Protein AF-0000000067620690 (afdb_homodimer)

Sequence (336 aa):
MLGTWTLLPLVLTSVVRLLSKCVNAQVTDISSKGFELRKIVTTIETQNLEGLHHEGQFCRNPCPPGERKARDCTVNEDEPDCVPCQEGKEYTDKGHFSSKCRRCRLCDEGHGLEVEINCTRTQNTKCRCKPNFFCNSAVCEHCDPCTKCKHGIIEECTLTSNTKCKEEMLGTWTLLPLVLTSVVRLLSKCVNAQVTDISSKGFELRKIVTTIETQNLEGLHHEGQFCRNPCPPGERKARDCTVNEDEPDCVPCQEGKEYTDKGHFSSKCRRCRLCDEGHGLEVEINCTRTQNTKCRCKPNFFCNSAVCEHCDPCTKCKHGIIEECTLTSNTKCKEE

Foldseek 3Di:
DDPPDDDDPDPPPPPPPPVDPPVPPDDPPPPPPPPPPDPPPPPPPPDDLPPPPPPAADAQWFDAKQWAFQDTDRDHNHHTDIDGDDAQFFIDAGGDHGRDTHGADDFDVVQQKDFDDTDGRHDHTDIFGHPQWAAQDPDDPGTHGADDEDQDWPDPDDNRDHTDYDDD/DDDDDDDDDDPPPPPPPPPPPPPPPPPPCPPPPPPPDDPPPPPPPPDDLPPPPPPAADAQWFDAKQWAFQDTDRDHNHHTDIDGDDAQFFIDAGGDHGRDTHGADDFDVVQQKDFDDTDGRHDHTDIFGHPQWAAQDPDDPGTHGADDEDQDWPDPDDNRDHTDYDDD

Organism: Macaca fascicularis (NCBI:txid9541)

Structure (mmCIF, N/CA/C/O backbone):
data_AF-0000000067620690-model_v1
#
loop_
_entity.id
_entity.type
_entity.pdbx_description
1 polymer 'Tumor necrosis factor receptor superfamily member 6'
#
loop_
_atom_sit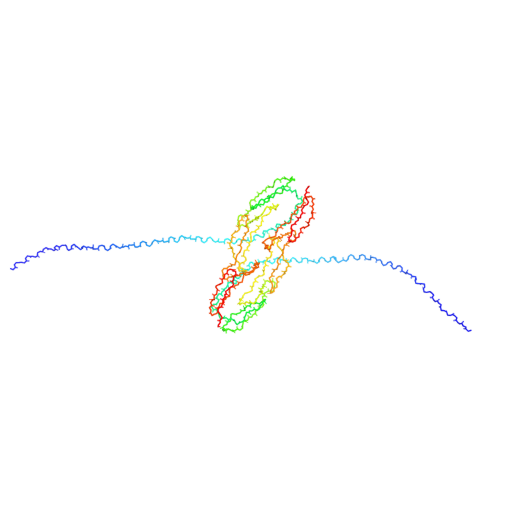e.group_PDB
_atom_site.id
_atom_site.type_symbol
_atom_site.label_atom_id
_atom_site.label_alt_id
_atom_site.label_comp_id
_atom_site.label_asym_id
_atom_site.label_entity_id
_atom_site.label_seq_id
_atom_site.pdbx_PDB_ins_code
_atom_site.Cartn_x
_atom_site.Cartn_y
_atom_site.Cartn_z
_atom_site.occupancy
_atom_site.B_iso_or_equiv
_atom_site.auth_seq_id
_atom_site.auth_comp_id
_atom_site.auth_asym_id
_atom_site.auth_atom_id
_atom_site.pdbx_PDB_model_num
ATOM 1 N N . MET A 1 1 ? 24.703 -17.297 97.938 1 26.45 1 MET A N 1
ATOM 2 C CA . MET A 1 1 ? 25.359 -17.766 96.75 1 26.45 1 MET A CA 1
ATOM 3 C C . MET A 1 1 ? 25.016 -16.844 95.562 1 26.45 1 MET A C 1
ATOM 5 O O . MET A 1 1 ? 25.75 -16.828 94.562 1 26.45 1 MET A O 1
ATOM 9 N N . LEU A 1 2 ? 23.828 -16.25 95.5 1 31.48 2 LEU A N 1
ATOM 10 C CA . LEU A 1 2 ? 23.219 -16.016 94.25 1 31.48 2 LEU A CA 1
ATOM 11 C C . LEU A 1 2 ? 23.875 -14.844 93.5 1 31.48 2 LEU A C 1
ATOM 13 O O . LEU A 1 2 ? 23.922 -13.734 94.062 1 31.48 2 LEU A O 1
ATOM 17 N N . GLY A 1 3 ? 24.688 -14.992 92.5 1 34.84 3 GLY A N 1
ATOM 18 C CA . GLY A 1 3 ? 25.641 -14.344 91.625 1 34.84 3 GLY A CA 1
ATOM 19 C C . GLY A 1 3 ? 24.969 -13.453 90.625 1 34.84 3 GLY A C 1
ATOM 20 O O . GLY A 1 3 ? 24.391 -13.945 89.625 1 34.84 3 GLY A O 1
ATOM 21 N N . THR A 1 4 ? 24.078 -12.547 90.938 1 39.28 4 THR A N 1
ATOM 22 C CA . THR A 1 4 ? 23.219 -11.898 89.938 1 39.28 4 THR A CA 1
ATOM 23 C C . THR A 1 4 ? 24.062 -11.219 88.875 1 39.28 4 THR A C 1
ATOM 25 O O . THR A 1 4 ? 24.922 -10.391 89.188 1 39.28 4 THR A O 1
ATOM 28 N N . TRP A 1 5 ? 24.156 -11.797 87.75 1 29.81 5 TRP A N 1
ATOM 29 C CA . TRP A 1 5 ? 24.984 -11.664 86.562 1 29.81 5 TRP A CA 1
ATOM 30 C C . TRP A 1 5 ? 24.891 -10.266 85.938 1 29.81 5 TRP A C 1
ATOM 32 O O . TRP A 1 5 ? 25.891 -9.57 85.812 1 29.81 5 TRP A O 1
ATOM 42 N N . THR A 1 6 ? 24.031 -9.961 84.812 1 30.61 6 THR A N 1
ATOM 43 C CA . THR A 1 6 ? 24.484 -9.945 83.438 1 30.61 6 THR A CA 1
ATOM 44 C C . THR A 1 6 ? 24.531 -8.516 82.875 1 30.61 6 THR A C 1
ATOM 46 O O . THR A 1 6 ? 25.453 -8.164 82.125 1 30.61 6 THR A O 1
ATOM 49 N N . LEU A 1 7 ? 23.547 -7.516 83 1 33.97 7 LEU A N 1
ATOM 50 C CA . LEU A 1 7 ? 22.984 -6.977 81.812 1 33.97 7 LEU A CA 1
ATOM 51 C C . LEU A 1 7 ? 23.875 -5.887 81.188 1 33.97 7 LEU A C 1
ATOM 53 O O . LEU A 1 7 ? 24.203 -4.914 81.875 1 33.97 7 LEU A O 1
ATOM 57 N N . LEU A 1 8 ? 24.641 -6.141 80.125 1 33.97 8 LEU A N 1
ATOM 58 C CA . LEU A 1 8 ? 25.688 -5.449 79.375 1 33.97 8 LEU A CA 1
ATOM 59 C C . LEU A 1 8 ? 25.109 -4.336 78.5 1 33.97 8 LEU A C 1
ATOM 61 O O . LEU A 1 8 ? 24.406 -4.605 77.562 1 33.97 8 LEU A O 1
ATOM 65 N N . PRO A 1 9 ? 24.5 -3.279 79 1 37.19 9 PRO A N 1
ATOM 66 C CA . PRO A 1 9 ? 23.797 -2.445 78 1 37.19 9 PRO A CA 1
ATOM 67 C C . PRO A 1 9 ? 24.734 -1.888 76.938 1 37.19 9 PRO A C 1
ATOM 69 O O . PRO A 1 9 ? 25.844 -1.457 77.25 1 37.19 9 PRO A O 1
ATOM 72 N N . LEU A 1 10 ? 24.625 -2.398 75.688 1 32.78 10 LEU A N 1
ATOM 73 C CA . LEU A 1 10 ? 25.359 -2.191 74.438 1 32.78 10 LEU A CA 1
ATOM 74 C C . LEU A 1 10 ? 25.172 -0.767 73.875 1 32.78 10 LEU A C 1
ATOM 76 O O . LEU A 1 10 ? 24.047 -0.347 73.625 1 32.78 10 LEU A O 1
ATOM 80 N N . VAL A 1 11 ? 25.922 0.188 74.375 1 32.16 11 VAL A N 1
ATOM 81 C CA . VAL A 1 11 ? 25.906 1.598 74 1 32.16 11 VAL A CA 1
ATOM 82 C C . VAL A 1 11 ? 26.234 1.734 72.5 1 32.16 11 VAL A C 1
ATOM 84 O O . VAL A 1 11 ? 27.359 1.464 72.062 1 32.16 11 VAL A O 1
ATOM 87 N N . LEU A 1 12 ? 25.328 1.371 71.562 1 31.78 12 LEU A N 1
ATOM 88 C CA . LEU A 1 12 ? 25.531 1.368 70.125 1 31.78 12 LEU A CA 1
ATOM 89 C C . LEU A 1 12 ? 25.734 2.785 69.562 1 31.78 12 LEU A C 1
ATOM 91 O O . LEU A 1 12 ? 24.828 3.609 69.625 1 31.78 12 LEU A O 1
ATOM 95 N N . THR A 1 13 ? 26.797 3.457 69.938 1 29.45 13 THR A N 1
ATOM 96 C CA . THR A 1 13 ? 27.047 4.793 69.438 1 29.45 13 THR A CA 1
ATOM 97 C C . THR A 1 13 ? 27.062 4.777 67.875 1 29.45 13 THR A C 1
ATOM 99 O O . THR A 1 13 ? 27.672 3.9 67.312 1 29.45 13 THR A O 1
ATOM 102 N N . SER A 1 14 ? 26.062 5.266 67.25 1 31.31 14 SER A N 1
ATOM 103 C CA . SER A 1 14 ? 25.609 5.477 65.875 1 31.31 14 SER A CA 1
ATOM 104 C C . SER A 1 14 ? 26.594 6.344 65.062 1 31.31 14 SER A C 1
ATOM 106 O O . SER A 1 14 ? 26.812 7.512 65.438 1 31.31 14 SER A O 1
ATOM 108 N N . VAL A 1 15 ? 27.812 5.82 64.812 1 29.66 15 VAL A N 1
ATOM 109 C CA . VAL A 1 15 ? 28.828 6.512 64 1 29.66 15 VAL A CA 1
ATOM 110 C C . VAL A 1 15 ? 28.234 7.012 62.688 1 29.66 15 VAL A C 1
ATOM 112 O O . VAL A 1 15 ? 27.578 6.25 61.969 1 29.66 15 VAL A O 1
ATOM 115 N N . VAL A 1 16 ? 27.875 8.305 62.594 1 31.58 16 VAL A N 1
ATOM 116 C CA . VAL A 1 16 ? 27.406 9.117 61.469 1 31.58 16 VAL A CA 1
ATOM 117 C C . VAL A 1 16 ? 28.422 9.094 60.344 1 31.58 16 VAL A C 1
ATOM 119 O O . VAL A 1 16 ? 29.562 9.516 60.531 1 31.58 16 VAL A O 1
ATOM 122 N N . ARG A 1 17 ? 28.641 7.914 59.656 1 25.88 17 ARG A N 1
ATOM 123 C CA . ARG A 1 17 ? 29.531 7.758 58.531 1 25.88 17 ARG A CA 1
ATOM 124 C C . ARG A 1 17 ? 29.266 8.828 57.469 1 25.88 17 ARG A C 1
ATOM 126 O O . ARG A 1 17 ? 28.172 8.922 56.938 1 25.88 17 ARG A O 1
ATOM 133 N N . LEU A 1 18 ? 29.797 9.984 57.625 1 26.44 18 LEU A N 1
ATOM 134 C CA . LEU A 1 18 ? 29.812 11.062 56.656 1 26.44 18 LEU A CA 1
ATOM 135 C C . LEU A 1 18 ? 30.375 10.57 55.312 1 26.44 18 LEU A C 1
ATOM 137 O O . LEU A 1 18 ? 31.578 10.406 55.188 1 26.44 18 LEU A O 1
ATOM 141 N N . LEU A 1 19 ? 29.922 9.422 54.875 1 27.28 19 LEU A N 1
ATOM 142 C CA . LEU A 1 19 ? 30.484 8.977 53.594 1 27.28 19 LEU A CA 1
ATOM 143 C C . LEU A 1 19 ? 30.391 10.07 52.531 1 27.28 19 LEU A C 1
ATOM 145 O O . LEU A 1 19 ? 29.312 10.633 52.312 1 27.28 19 LEU A O 1
ATOM 149 N N . SER A 1 20 ? 31.5 10.812 52.438 1 25.44 20 SER A N 1
ATOM 150 C CA . SER A 1 20 ? 31.781 11.828 51.438 1 25.44 20 SER A CA 1
ATOM 151 C C . SER A 1 20 ? 31.438 11.328 50.031 1 25.44 20 SER A C 1
ATOM 153 O O . SER A 1 20 ? 31.625 10.156 49.719 1 25.44 20 SER A O 1
ATOM 155 N N . LYS A 1 21 ? 30.516 12.086 49.375 1 26 21 LYS A N 1
ATOM 156 C CA . LYS A 1 21 ? 29.891 12.078 48.062 1 26 21 LYS A CA 1
ATOM 157 C C . LYS A 1 21 ? 30.953 12.195 46.969 1 26 21 LYS A C 1
ATOM 159 O O . LYS A 1 21 ? 31.516 13.266 46.75 1 26 21 LYS A O 1
ATOM 164 N N . CYS A 1 22 ? 32.031 11.352 47.031 1 25.3 22 CYS A N 1
ATOM 165 C CA . CYS A 1 22 ? 32.938 11.516 45.906 1 25.3 22 CYS A CA 1
ATOM 166 C C . CYS A 1 22 ? 32.125 11.547 44.594 1 25.3 22 CYS A C 1
ATOM 168 O O . CYS A 1 22 ? 31.359 10.633 44.312 1 25.3 22 CYS A O 1
ATOM 170 N N . VAL A 1 23 ? 31.766 12.727 44.094 1 27.41 23 VAL A N 1
ATOM 171 C CA . VAL A 1 23 ? 31.125 13.055 42.812 1 27.41 23 VAL A CA 1
ATOM 172 C C . VAL A 1 23 ? 31.953 12.469 41.656 1 27.41 23 VAL A C 1
ATOM 174 O O . VAL A 1 23 ? 33.094 12.883 41.438 1 27.41 23 VAL A O 1
ATOM 177 N N . ASN A 1 24 ? 32.375 11.195 41.75 1 24.23 24 ASN A N 1
ATOM 178 C CA . ASN A 1 24 ? 33.156 10.719 40.625 1 24.23 24 ASN A CA 1
ATOM 179 C C . ASN A 1 24 ? 32.531 11.109 39.281 1 24.23 24 ASN A C 1
ATOM 181 O O . ASN A 1 24 ? 31.328 10.859 39.062 1 24.23 24 ASN A O 1
ATOM 185 N N . ALA A 1 25 ? 33 12.234 38.656 1 28.72 25 ALA A N 1
ATOM 186 C CA . ALA A 1 25 ? 32.75 12.703 37.281 1 28.72 25 ALA A CA 1
ATOM 187 C C . ALA A 1 25 ? 32.969 11.578 36.281 1 28.72 25 ALA A C 1
ATOM 189 O O . ALA A 1 25 ? 34.094 11.172 36 1 28.72 25 ALA A O 1
ATOM 190 N N . GLN A 1 26 ? 32.344 10.398 36.469 1 25.05 26 GLN A N 1
ATOM 191 C CA . GLN A 1 26 ? 32.656 9.281 35.594 1 25.05 26 GLN A CA 1
ATOM 192 C C . GLN A 1 26 ? 32.812 9.758 34.156 1 25.05 26 GLN A C 1
ATOM 194 O O . GLN A 1 26 ? 32.469 10.891 33.812 1 25.05 26 GLN A O 1
ATOM 199 N N . VAL A 1 27 ? 32.375 8.953 33.219 1 31.27 27 VAL A N 1
ATOM 200 C CA . VAL A 1 27 ? 32.75 8.172 32.031 1 31.27 27 VAL A CA 1
ATOM 201 C C . VAL A 1 27 ? 32.344 8.945 30.766 1 31.27 27 VAL A C 1
ATOM 203 O O . VAL A 1 27 ? 31.156 9.102 30.469 1 31.27 27 VAL A O 1
ATOM 206 N N . THR A 1 28 ? 32.438 10.25 30.516 1 29.61 28 THR A N 1
ATOM 207 C CA . THR A 1 28 ? 31.703 10.523 29.297 1 29.61 28 THR A CA 1
ATOM 208 C C . THR A 1 28 ? 32.312 9.789 28.109 1 29.61 28 THR A C 1
ATOM 210 O O . THR A 1 28 ? 33.406 10.133 27.656 1 29.61 28 THR A O 1
ATOM 213 N N . ASP A 1 29 ? 32.562 8.453 28.156 1 28.66 29 ASP A N 1
ATOM 214 C CA . ASP A 1 29 ? 33.125 7.793 26.984 1 28.66 29 ASP A CA 1
ATOM 215 C C . ASP A 1 29 ? 32.406 8.242 25.719 1 28.66 29 ASP A C 1
ATOM 217 O O . ASP A 1 29 ? 31.172 8.18 25.641 1 28.66 29 ASP A O 1
ATOM 221 N N . ILE A 1 30 ? 32.969 9.242 25.078 1 28.88 30 ILE A N 1
ATOM 222 C CA . ILE A 1 30 ? 32.625 9.711 23.734 1 28.88 30 ILE A CA 1
ATOM 223 C C . ILE A 1 30 ? 32.469 8.516 22.797 1 28.88 30 ILE A C 1
ATOM 225 O O . ILE A 1 30 ? 33.469 7.883 22.422 1 28.88 30 ILE A O 1
ATOM 229 N N . SER A 1 31 ? 31.828 7.387 23.109 1 29.7 31 SER A N 1
ATOM 230 C CA . SER A 1 31 ? 31.828 6.355 22.078 1 29.7 31 SER A CA 1
ATOM 231 C C . SER A 1 31 ? 31.5 6.941 20.719 1 29.7 31 SER A C 1
ATOM 233 O O . SER A 1 31 ? 30.625 7.801 20.594 1 29.7 31 SER A O 1
ATOM 235 N N . SER A 1 32 ? 32.531 7.102 19.859 1 30.55 32 SER A N 1
ATOM 236 C CA . SER A 1 32 ? 32.562 7.434 18.438 1 30.55 32 SER A CA 1
ATOM 237 C C . SER A 1 32 ? 31.375 6.816 17.703 1 30.55 32 SER A C 1
ATOM 239 O O . SER A 1 32 ? 31.156 5.605 17.766 1 30.55 32 SER A O 1
ATOM 241 N N . LYS A 1 33 ? 30.312 7.613 17.453 1 29.66 33 LYS A N 1
ATOM 242 C CA . LYS A 1 33 ? 29.172 7.473 16.562 1 29.66 33 LYS A CA 1
ATOM 243 C C . LYS A 1 33 ? 29.609 7.02 15.172 1 29.66 33 LYS A C 1
ATOM 245 O O . LYS A 1 33 ? 30.312 7.746 14.469 1 29.66 33 LYS A O 1
ATOM 250 N N . GLY A 1 34 ? 30.234 5.75 15.07 1 27.94 34 GLY A N 1
ATOM 251 C CA . GLY A 1 34 ? 30.469 5.25 13.727 1 27.94 34 GLY A CA 1
ATOM 252 C C . GLY A 1 34 ? 29.375 5.633 12.75 1 27.94 34 GLY A C 1
ATOM 253 O O . GLY A 1 34 ? 28.203 5.598 13.086 1 27.94 34 GLY A O 1
ATOM 254 N N . PHE A 1 35 ? 29.703 6.609 11.906 1 29.59 35 PHE A N 1
ATOM 255 C CA . PHE A 1 35 ? 28.953 6.973 10.711 1 29.59 35 PHE A CA 1
ATOM 256 C C . PHE A 1 35 ? 28.516 5.73 9.953 1 29.59 35 PHE A C 1
ATOM 258 O O . PHE A 1 35 ? 29.328 5.016 9.375 1 29.59 35 PHE A O 1
ATOM 265 N N . GLU A 1 36 ? 27.656 4.922 10.469 1 27.36 36 GLU A N 1
ATOM 266 C CA . GLU A 1 36 ? 27.109 3.936 9.539 1 27.36 36 GLU A CA 1
ATOM 267 C C . GLU A 1 36 ? 26.703 4.586 8.227 1 27.36 36 GLU A C 1
ATOM 269 O O . GLU A 1 36 ? 25.844 5.469 8.203 1 27.36 36 GLU A O 1
ATOM 274 N N . LEU A 1 37 ? 27.703 4.73 7.309 1 30.19 37 LEU A N 1
ATOM 275 C CA . LEU A 1 37 ? 27.422 4.973 5.898 1 30.19 37 LEU A CA 1
ATOM 276 C C . LEU A 1 37 ? 26.125 4.305 5.469 1 30.19 37 LEU A C 1
ATOM 278 O O . LEU A 1 37 ? 25.922 3.115 5.727 1 30.19 37 LEU A O 1
ATOM 282 N N . ARG A 1 38 ? 25.234 5.137 5.094 1 27.7 38 ARG A N 1
ATOM 283 C CA . ARG A 1 38 ? 23.984 4.906 4.375 1 27.7 38 ARG A CA 1
ATOM 284 C C . ARG A 1 38 ? 24.203 3.973 3.188 1 27.7 38 ARG A C 1
ATOM 286 O O . ARG A 1 38 ? 25.031 4.246 2.322 1 27.7 38 ARG A O 1
ATOM 293 N N . LYS A 1 39 ? 23.953 2.65 3.275 1 29.52 39 LYS A N 1
ATOM 294 C CA . LYS A 1 39 ? 23.781 1.646 2.232 1 29.52 39 LYS A CA 1
ATOM 295 C C . LYS A 1 39 ? 22.984 2.217 1.052 1 29.52 39 LYS A C 1
ATOM 297 O O . LYS A 1 39 ? 21.906 2.783 1.231 1 29.52 39 LYS A O 1
ATOM 302 N N . ILE A 1 40 ? 23.703 2.52 -0.029 1 28.17 40 ILE A N 1
ATOM 303 C CA . ILE A 1 40 ? 23.219 2.674 -1.396 1 28.17 40 ILE A CA 1
ATOM 304 C C . ILE A 1 40 ? 22.156 1.619 -1.686 1 28.17 40 ILE A C 1
ATOM 306 O O . ILE A 1 40 ? 22.453 0.423 -1.732 1 28.17 40 ILE A O 1
ATOM 310 N N . VAL A 1 41 ? 20.984 1.865 -1.278 1 29.98 41 VAL A N 1
ATOM 311 C CA . VAL A 1 41 ? 19.891 1.028 -1.756 1 29.98 41 VAL A CA 1
ATOM 312 C C . VAL A 1 41 ? 19.891 0.99 -3.283 1 29.98 41 VAL A C 1
ATOM 314 O O . VAL A 1 41 ? 19.578 1.988 -3.936 1 29.98 41 VAL A O 1
ATOM 317 N N . THR A 1 42 ? 20.922 0.321 -3.883 1 31.84 42 THR A N 1
ATOM 318 C CA . THR A 1 42 ? 20.75 -0.119 -5.266 1 31.84 42 THR A CA 1
ATOM 319 C C . THR A 1 42 ? 19.359 -0.715 -5.473 1 31.84 42 THR A C 1
ATOM 321 O O . THR A 1 42 ? 18.875 -1.492 -4.645 1 31.84 42 THR A O 1
ATOM 324 N N . THR A 1 43 ? 18.609 -0.035 -6.309 1 31.77 43 THR A N 1
ATOM 325 C CA . THR A 1 43 ? 17.359 -0.472 -6.918 1 31.77 43 THR A CA 1
ATOM 326 C C . THR A 1 43 ? 17.453 -1.918 -7.395 1 31.77 43 THR A C 1
ATOM 328 O O . THR A 1 43 ? 18.156 -2.205 -8.375 1 31.77 43 THR A O 1
ATOM 331 N N . ILE A 1 44 ? 17.781 -2.816 -6.496 1 33.78 44 ILE A N 1
ATOM 332 C CA . ILE A 1 44 ? 17.672 -4.168 -7.035 1 33.78 44 ILE A CA 1
ATOM 333 C C . ILE A 1 44 ? 16.297 -4.371 -7.676 1 33.78 44 ILE A C 1
ATOM 335 O O . ILE A 1 44 ? 15.273 -4.184 -7.023 1 33.78 44 ILE A O 1
ATOM 339 N N . GLU A 1 45 ? 16.328 -4.258 -9.008 1 35.47 45 GLU A N 1
ATOM 340 C CA . GLU A 1 45 ? 15.281 -4.707 -9.93 1 35.47 45 GLU A CA 1
ATOM 341 C C . GLU A 1 45 ? 14.664 -6.02 -9.461 1 35.47 45 GLU A C 1
ATOM 343 O O . GLU A 1 45 ? 15.328 -7.055 -9.438 1 35.47 45 GLU A O 1
ATOM 348 N N . THR A 1 46 ? 13.914 -5.91 -8.414 1 38.03 46 THR A N 1
ATOM 349 C CA . THR A 1 46 ? 13.172 -7.066 -7.926 1 38.03 46 THR A CA 1
ATOM 350 C C . THR A 1 46 ? 12.391 -7.73 -9.062 1 38.03 46 THR A C 1
ATOM 352 O O . THR A 1 46 ? 11.664 -7.059 -9.797 1 38.03 46 THR A O 1
ATOM 355 N N . GLN A 1 47 ? 12.938 -8.828 -9.547 1 38.44 47 GLN A N 1
ATOM 356 C CA . GLN A 1 47 ? 12.453 -9.789 -10.531 1 38.44 47 GLN A CA 1
ATOM 357 C C . GLN A 1 47 ? 11 -10.172 -10.25 1 38.44 47 GLN A C 1
ATOM 359 O O . GLN A 1 47 ? 10.594 -10.266 -9.094 1 38.44 47 GLN A O 1
ATOM 364 N N . ASN A 1 48 ? 10.086 -9.734 -11.125 1 38.03 48 ASN A N 1
ATOM 365 C CA . ASN A 1 48 ? 8.703 -10.078 -11.445 1 38.03 48 ASN A CA 1
ATOM 366 C C . ASN A 1 48 ? 8.422 -11.562 -11.203 1 38.03 48 ASN A C 1
ATOM 368 O O . ASN A 1 48 ? 9.133 -12.422 -11.727 1 38.03 48 ASN A O 1
ATOM 372 N N . LEU A 1 49 ? 8.086 -11.852 -10.023 1 41.5 49 LEU A N 1
ATOM 373 C CA . LEU A 1 49 ? 7.609 -13.219 -9.852 1 41.5 49 LEU A CA 1
ATOM 374 C C . LEU A 1 49 ? 6.59 -13.578 -10.922 1 41.5 49 LEU A C 1
ATOM 376 O O . LEU A 1 49 ? 5.398 -13.297 -10.773 1 41.5 49 LEU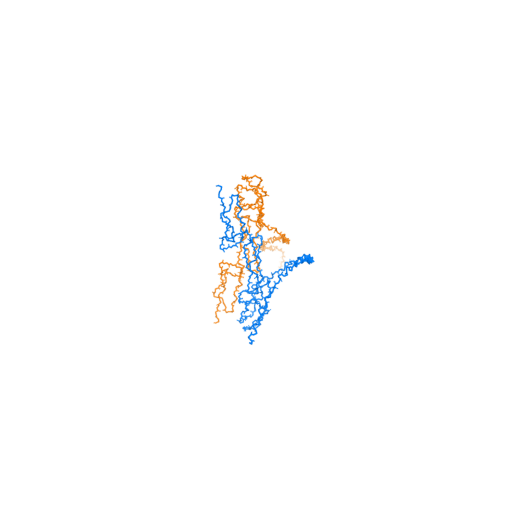 A O 1
ATOM 380 N N . GLU A 1 50 ? 6.84 -13.172 -12.266 1 36.69 50 GLU A N 1
ATOM 381 C CA . GLU A 1 50 ? 5.961 -13.625 -13.336 1 36.69 50 GLU A CA 1
ATOM 382 C C . GLU A 1 50 ? 5.492 -15.055 -13.094 1 36.69 50 GLU A C 1
ATOM 384 O O . GLU A 1 50 ? 6.211 -15.859 -12.5 1 36.69 50 GLU A O 1
ATOM 389 N N . GLY A 1 51 ? 4.227 -15.258 -12.945 1 37.47 51 GLY A N 1
ATOM 390 C CA . GLY A 1 51 ? 3.594 -16.547 -13.188 1 37.47 51 GLY A CA 1
ATOM 391 C C . GLY A 1 51 ? 4.25 -17.328 -14.312 1 37.47 51 GLY A C 1
ATOM 392 O O . GLY A 1 51 ? 3.779 -17.312 -15.445 1 37.47 51 GLY A O 1
ATOM 393 N N . LEU A 1 52 ? 5.523 -17.344 -14.367 1 35.97 52 LEU A N 1
ATOM 394 C CA . LEU A 1 52 ? 6.156 -18.188 -15.375 1 35.97 52 LEU A CA 1
ATOM 395 C C . LEU A 1 52 ? 5.457 -19.547 -15.461 1 35.97 52 LEU A C 1
ATOM 397 O O . LEU A 1 52 ? 5.43 -20.297 -14.484 1 35.97 52 LEU A O 1
ATOM 401 N N . HIS A 1 53 ? 4.363 -19.594 -16.234 1 41.16 53 HIS A N 1
ATOM 402 C CA . HIS A 1 53 ? 3.934 -20.891 -16.75 1 41.16 53 HIS A CA 1
ATOM 403 C C . HIS A 1 53 ? 5.129 -21.781 -17.078 1 41.16 53 HIS A C 1
ATOM 405 O O . HIS A 1 53 ? 5.801 -21.578 -18.094 1 41.16 53 HIS A O 1
ATOM 411 N N . HIS A 1 54 ? 5.961 -22.047 -16.156 1 43.06 54 HIS A N 1
ATOM 412 C CA . HIS A 1 54 ? 6.91 -23.078 -16.594 1 43.06 54 HIS A CA 1
ATOM 413 C C . HIS A 1 54 ? 6.191 -24.297 -17.125 1 43.06 54 HIS A C 1
ATOM 415 O O . HIS A 1 54 ? 5.223 -24.781 -16.531 1 43.06 54 HIS A O 1
ATOM 421 N N . GLU A 1 55 ? 6.152 -24.484 -18.328 1 48.38 55 GLU A N 1
ATOM 422 C CA . GLU A 1 55 ? 5.996 -25.812 -18.922 1 48.38 55 GLU A CA 1
ATOM 423 C C . GLU A 1 55 ? 6.414 -26.906 -17.938 1 48.38 55 GLU A C 1
ATOM 425 O O . GLU A 1 55 ? 6.625 -28.062 -18.344 1 48.38 55 GLU A O 1
ATOM 430 N N . GLY A 1 56 ? 6.801 -26.531 -16.734 1 56.94 56 GLY A N 1
ATOM 431 C CA . GLY A 1 56 ? 7.426 -27.562 -15.922 1 56.94 56 GLY A CA 1
ATOM 432 C C . GLY A 1 56 ? 6.422 -28.484 -15.234 1 56.94 56 GLY A C 1
ATOM 433 O O . GLY A 1 56 ? 5.219 -28.219 -15.281 1 56.94 56 GLY A O 1
ATOM 434 N N . GLN A 1 57 ? 6.871 -29.594 -14.758 1 68.38 57 GLN A N 1
ATOM 435 C CA . GLN A 1 57 ? 6.266 -30.656 -13.961 1 68.38 57 GLN A CA 1
ATOM 436 C C . GLN A 1 57 ? 5.723 -30.109 -12.641 1 68.38 57 GLN A C 1
ATOM 438 O O . GLN A 1 57 ? 6.164 -29.062 -12.172 1 68.38 57 GLN A O 1
ATOM 443 N N . PHE A 1 58 ? 4.543 -30.594 -12.281 1 81.12 58 PHE A N 1
ATOM 444 C CA . PHE A 1 58 ? 3.854 -30.234 -11.047 1 81.12 58 PHE A CA 1
ATOM 445 C C . PHE A 1 58 ? 4.469 -30.953 -9.852 1 81.12 58 PHE A C 1
ATOM 447 O O . PHE A 1 58 ? 4.648 -32.156 -9.875 1 81.12 58 PHE A O 1
ATOM 454 N N . CYS A 1 59 ? 4.906 -30.125 -8.906 1 86.12 59 CYS A N 1
ATOM 455 C CA . CYS A 1 59 ? 5.324 -30.719 -7.641 1 86.12 59 CYS A CA 1
ATOM 456 C C . CYS A 1 59 ? 4.125 -31.219 -6.852 1 86.12 59 CYS A C 1
ATOM 458 O O . CYS A 1 59 ? 3.016 -30.703 -6.996 1 86.12 59 CYS A O 1
ATOM 460 N N . ARG A 1 60 ? 4.383 -32.219 -6.098 1 86.56 60 ARG A N 1
ATOM 461 C CA . ARG A 1 60 ? 3.32 -32.812 -5.293 1 86.56 60 ARG A CA 1
ATOM 462 C C . ARG A 1 60 ? 2.779 -31.812 -4.273 1 86.56 60 ARG A C 1
ATOM 464 O O . ARG A 1 60 ? 1.567 -31.609 -4.18 1 86.56 60 ARG A O 1
ATOM 471 N N . ASN A 1 61 ? 3.697 -31.234 -3.457 1 89.81 61 ASN A N 1
ATOM 472 C CA . ASN A 1 61 ? 3.324 -30.328 -2.379 1 89.81 61 ASN A CA 1
ATOM 473 C C . ASN A 1 61 ? 3.891 -28.922 -2.602 1 89.81 61 ASN A C 1
ATOM 475 O O . ASN A 1 61 ? 4.922 -28.766 -3.258 1 89.81 61 ASN A O 1
ATOM 479 N N . PRO A 1 62 ? 3.199 -27.875 -2.084 1 91.62 62 PRO A N 1
ATOM 480 C CA . PRO A 1 62 ? 3.777 -26.531 -2.104 1 91.62 62 PRO A CA 1
ATOM 481 C C . PRO A 1 62 ? 4.859 -26.328 -1.044 1 91.62 62 PRO A C 1
ATOM 483 O O . PRO A 1 62 ? 4.926 -27.094 -0.079 1 91.62 62 PRO A O 1
ATOM 486 N N . CYS A 1 63 ? 5.695 -25.406 -1.286 1 95.5 63 CYS A N 1
ATOM 487 C CA . CYS A 1 63 ? 6.598 -25 -0.214 1 95.5 63 CYS A CA 1
ATOM 488 C C . CYS A 1 63 ? 5.836 -24.297 0.901 1 95.5 63 CYS A C 1
ATOM 490 O O . CYS A 1 63 ? 4.879 -23.562 0.638 1 95.5 63 CYS A O 1
ATOM 492 N N . PRO A 1 64 ? 6.152 -24.484 2.158 1 96.62 64 PRO A N 1
ATOM 493 C CA . PRO A 1 64 ? 5.48 -23.812 3.277 1 96.62 64 PRO A CA 1
ATOM 494 C C . PRO A 1 64 ? 5.793 -22.312 3.342 1 96.62 64 PRO A C 1
ATOM 496 O O . PRO A 1 64 ? 6.707 -21.844 2.662 1 96.62 64 PRO A O 1
ATOM 499 N N . PRO A 1 65 ? 5.027 -21.641 4.18 1 97.75 65 PRO A N 1
ATOM 500 C CA . PRO A 1 65 ? 5.344 -20.219 4.371 1 97.75 65 PRO A CA 1
ATOM 501 C C . PRO A 1 65 ? 6.789 -19.984 4.809 1 97.75 65 PRO A C 1
ATOM 503 O O . PRO A 1 65 ? 7.34 -20.781 5.578 1 97.75 65 PRO A O 1
ATOM 506 N N . GLY A 1 66 ? 7.434 -18.984 4.328 1 98.62 66 GLY A N 1
ATOM 507 C CA . GLY A 1 66 ? 8.789 -18.625 4.707 1 98.62 66 GLY A CA 1
ATOM 508 C C . GLY A 1 66 ? 9.844 -19.219 3.803 1 98.62 66 GLY A C 1
ATOM 509 O O . GLY A 1 66 ? 11.039 -18.969 3.98 1 98.62 66 GLY A O 1
ATOM 510 N N . GLU A 1 67 ? 9.352 -20.031 2.854 1 98.19 67 GLU A N 1
ATOM 511 C CA . GLU A 1 67 ? 10.281 -20.688 1.945 1 98.19 67 GLU A CA 1
ATOM 512 C C . GLU A 1 67 ? 9.852 -20.516 0.491 1 98.19 67 GLU A C 1
ATOM 514 O O . GLU A 1 67 ? 8.727 -20.109 0.216 1 98.19 67 GLU A O 1
ATOM 519 N N . ARG A 1 68 ? 10.789 -20.766 -0.407 1 96.88 68 ARG A N 1
ATOM 520 C CA . ARG A 1 68 ? 10.531 -20.781 -1.844 1 96.88 68 ARG A CA 1
ATOM 521 C C . ARG A 1 68 ? 11.102 -22.031 -2.49 1 96.88 68 ARG A C 1
ATOM 523 O O . ARG A 1 68 ? 12 -22.672 -1.935 1 96.88 68 ARG A O 1
ATOM 530 N N . LYS A 1 69 ? 10.523 -22.344 -3.637 1 94.38 69 LYS A N 1
ATOM 531 C CA . LYS A 1 69 ? 11.016 -23.484 -4.395 1 94.38 69 LYS A CA 1
ATOM 532 C C . LYS A 1 69 ? 12.367 -23.188 -5.043 1 94.38 69 LYS A C 1
ATOM 534 O O . LYS A 1 69 ? 12.492 -22.219 -5.793 1 94.38 69 LYS A O 1
ATOM 539 N N . ALA A 1 70 ? 13.352 -24.016 -4.734 1 94.19 70 ALA A N 1
ATOM 540 C CA . ALA A 1 70 ? 14.703 -23.781 -5.242 1 94.19 70 ALA A CA 1
ATOM 541 C C . ALA A 1 70 ? 14.82 -24.219 -6.703 1 94.19 70 ALA A C 1
ATOM 543 O O . ALA A 1 70 ? 15.492 -23.547 -7.496 1 94.19 70 ALA A O 1
ATOM 544 N N . ARG A 1 71 ? 14.25 -25.375 -7.066 1 87.38 71 ARG A N 1
ATOM 545 C CA . ARG A 1 71 ? 14.281 -25.922 -8.422 1 87.38 71 ARG A CA 1
ATOM 546 C C . ARG A 1 71 ? 12.93 -26.5 -8.812 1 87.38 71 ARG A C 1
ATOM 548 O O . ARG A 1 71 ? 12.18 -26.953 -7.949 1 87.38 71 ARG A O 1
ATOM 555 N N . ASP A 1 72 ? 12.75 -26.422 -10.117 1 84 72 ASP A N 1
ATOM 556 C CA . ASP A 1 72 ? 11.516 -27.031 -10.602 1 84 72 ASP A CA 1
ATOM 557 C C . ASP A 1 72 ? 11.547 -28.547 -10.414 1 84 72 ASP A C 1
ATOM 559 O O . ASP A 1 72 ? 12.602 -29.172 -10.484 1 84 72 ASP A O 1
ATOM 563 N N . CYS A 1 73 ? 10.383 -28.984 -10.102 1 86.56 73 CYS A N 1
ATOM 564 C CA . CYS A 1 73 ? 10.258 -30.438 -10.062 1 86.56 73 CYS A CA 1
ATOM 565 C C . CYS A 1 73 ? 10.477 -31.047 -11.438 1 86.56 73 CYS A C 1
ATOM 567 O O . CYS A 1 73 ? 10 -30.5 -12.438 1 86.56 73 CYS A O 1
ATOM 569 N N . THR A 1 74 ? 11.258 -32 -11.633 1 82.94 74 THR A N 1
ATOM 570 C CA . THR A 1 74 ? 11.578 -32.625 -12.914 1 82.94 74 THR A CA 1
ATOM 571 C C . THR A 1 74 ? 10.688 -33.844 -13.164 1 82.94 74 THR A C 1
ATOM 573 O O . THR A 1 74 ? 10.578 -34.312 -14.297 1 82.94 74 THR A O 1
ATOM 576 N N . VAL A 1 75 ? 10.203 -34.438 -12.078 1 82.5 75 VAL A N 1
ATOM 577 C CA . VAL A 1 75 ? 9.266 -35.562 -12.156 1 82.5 75 VAL A CA 1
ATOM 578 C C . VAL A 1 75 ? 7.926 -35.156 -11.547 1 82.5 75 VAL A C 1
ATOM 580 O O . VAL A 1 75 ? 7.887 -34.438 -10.539 1 82.5 75 VAL A O 1
ATOM 583 N N . ASN A 1 76 ? 6.883 -35.531 -12.289 1 79 76 ASN A N 1
ATOM 584 C CA . ASN A 1 76 ? 5.566 -35.25 -11.727 1 79 76 ASN A CA 1
ATOM 585 C C . ASN A 1 76 ? 5.406 -35.875 -10.336 1 79 76 ASN A C 1
ATOM 587 O O . ASN A 1 76 ? 5.797 -37 -10.109 1 79 76 ASN A O 1
ATOM 591 N N . GLU A 1 77 ? 4.934 -35.031 -9.398 1 80.94 77 GLU A N 1
ATOM 592 C CA . GLU A 1 77 ? 4.598 -35.469 -8.039 1 80.94 77 GLU A CA 1
ATOM 593 C C . GLU A 1 77 ? 5.855 -35.625 -7.191 1 80.94 77 GLU A C 1
ATOM 595 O O . GLU A 1 77 ? 5.82 -36.281 -6.152 1 80.94 77 GLU A O 1
ATOM 600 N N . ASP A 1 78 ? 6.945 -35.094 -7.75 1 85.94 78 ASP A N 1
ATOM 601 C CA . ASP A 1 78 ? 8.125 -35.031 -6.891 1 85.94 78 ASP A CA 1
ATOM 602 C C . ASP A 1 78 ? 7.973 -33.938 -5.84 1 85.94 78 ASP A C 1
ATOM 604 O O . ASP A 1 78 ? 7.16 -33.031 -6.004 1 85.94 78 ASP A O 1
ATOM 608 N N . GLU A 1 79 ? 8.734 -34.219 -4.688 1 90.56 79 GLU A N 1
ATOM 609 C CA . GLU A 1 79 ? 8.742 -33.188 -3.658 1 90.56 79 GLU A CA 1
ATOM 610 C C . GLU A 1 79 ? 9.633 -32 -4.059 1 90.56 79 GLU A C 1
ATOM 612 O O . GLU A 1 79 ? 10.719 -32.188 -4.605 1 90.56 79 GLU A O 1
ATOM 617 N N . PRO A 1 80 ? 9.156 -30.766 -3.814 1 91.25 80 PRO A N 1
ATOM 618 C CA . PRO A 1 80 ? 9.992 -29.625 -4.148 1 91.25 80 PRO A CA 1
ATOM 619 C C . PRO A 1 80 ? 11.172 -29.453 -3.189 1 91.25 80 PRO A C 1
ATOM 621 O O . PRO A 1 80 ? 11.102 -29.891 -2.037 1 91.25 80 PRO A O 1
ATOM 624 N N . ASP A 1 81 ? 12.266 -28.953 -3.666 1 94.38 81 ASP A N 1
ATOM 625 C CA . ASP A 1 81 ? 13.336 -28.453 -2.824 1 94.38 81 ASP A CA 1
ATOM 626 C C . ASP A 1 81 ? 13.047 -27.016 -2.373 1 94.38 81 ASP A C 1
ATOM 628 O O . ASP A 1 81 ? 13.039 -26.094 -3.189 1 94.38 81 ASP A O 1
ATOM 632 N N . CYS A 1 82 ? 12.75 -26.844 -1.041 1 97.06 82 CYS A N 1
ATOM 633 C CA . CYS A 1 82 ? 12.352 -25.547 -0.522 1 97.06 82 CYS A CA 1
ATOM 634 C C . CYS A 1 82 ? 13.477 -24.906 0.276 1 97.06 82 CYS A C 1
ATOM 636 O O . CYS A 1 82 ? 14.141 -25.578 1.07 1 97.06 82 CYS A O 1
ATOM 638 N N . VAL A 1 83 ? 13.766 -23.625 0.024 1 98.19 83 VAL A N 1
ATOM 639 C CA . VAL A 1 83 ? 14.805 -22.891 0.736 1 98.19 83 VAL A CA 1
ATOM 640 C C . VAL A 1 83 ? 14.195 -21.656 1.394 1 98.19 83 VAL A C 1
ATOM 642 O O . VAL A 1 83 ? 13.25 -21.062 0.871 1 98.19 83 VAL A O 1
ATOM 645 N N . PRO A 1 84 ? 14.766 -21.219 2.551 1 98.5 84 PRO A N 1
ATOM 646 C CA . PRO A 1 84 ? 14.203 -20.094 3.283 1 98.5 84 PRO A CA 1
ATOM 647 C C . PRO A 1 84 ? 14.32 -18.781 2.516 1 98.5 84 PRO A C 1
ATOM 649 O O . PRO A 1 84 ? 15.289 -18.578 1.782 1 98.5 84 PRO A O 1
ATOM 652 N N . CYS A 1 85 ? 13.289 -17.953 2.699 1 98.44 85 CYS A N 1
ATOM 653 C CA . CYS A 1 85 ? 13.383 -16.578 2.238 1 98.44 85 CYS A CA 1
ATOM 654 C C . CYS A 1 85 ? 14.445 -15.812 3.02 1 98.44 85 CYS A C 1
ATOM 656 O O . CYS A 1 85 ? 14.891 -16.266 4.078 1 98.44 85 CYS A O 1
ATOM 658 N N . GLN A 1 86 ? 14.875 -14.703 2.414 1 98.06 86 GLN A N 1
ATOM 659 C CA . GLN A 1 86 ? 15.836 -13.867 3.131 1 98.06 86 GLN A CA 1
ATOM 660 C C . GLN A 1 86 ? 15.172 -13.156 4.305 1 98.06 86 GLN A C 1
ATOM 662 O O . GLN A 1 86 ? 14.211 -12.398 4.117 1 98.06 86 GLN A O 1
ATOM 667 N N . GLU A 1 87 ? 15.727 -13.336 5.48 1 97.88 87 GLU A N 1
ATOM 668 C CA . GLU A 1 87 ? 15.141 -12.773 6.695 1 97.88 87 GLU A CA 1
ATOM 669 C C . GLU A 1 87 ? 15.094 -11.25 6.629 1 97.88 87 GLU A C 1
ATOM 671 O O . GLU A 1 87 ? 16.094 -10.609 6.281 1 97.88 87 GLU A O 1
ATOM 676 N N . GLY A 1 88 ? 13.961 -10.727 6.852 1 97.44 88 GLY A N 1
ATOM 677 C CA . GLY A 1 88 ? 13.812 -9.281 6.953 1 97.44 88 GLY A CA 1
ATOM 678 C C . GLY A 1 88 ? 13.695 -8.594 5.602 1 97.44 88 GLY A C 1
ATOM 679 O O . GLY A 1 88 ? 13.469 -7.387 5.531 1 97.44 88 GLY A O 1
ATOM 680 N N . LYS A 1 89 ? 13.844 -9.344 4.602 1 97.5 89 LYS A N 1
ATOM 681 C CA . LYS A 1 89 ? 13.836 -8.75 3.268 1 97.5 89 LYS A CA 1
ATOM 682 C C . LYS A 1 89 ? 12.75 -9.367 2.391 1 97.5 89 LYS A C 1
ATOM 684 O O . LYS A 1 89 ? 12.211 -8.695 1.507 1 97.5 89 LYS A O 1
ATOM 689 N N . GLU A 1 90 ? 12.508 -10.625 2.674 1 97.69 90 GLU A N 1
ATOM 690 C CA . GLU A 1 90 ? 11.547 -11.375 1.873 1 97.69 90 GLU A CA 1
ATOM 691 C C . GLU A 1 90 ? 10.625 -12.211 2.76 1 97.69 90 GLU A C 1
ATOM 693 O O . GLU A 1 90 ? 10.938 -12.461 3.926 1 97.69 90 GLU A O 1
ATOM 698 N N . TYR A 1 91 ? 9.539 -12.633 2.107 1 97.81 91 TYR A N 1
ATOM 699 C CA . TYR A 1 91 ? 8.594 -13.469 2.85 1 97.81 91 TYR A CA 1
ATOM 700 C C . TYR A 1 91 ? 7.699 -14.25 1.9 1 97.81 91 TYR A C 1
ATOM 702 O O . TYR A 1 91 ? 7.613 -13.938 0.711 1 97.81 91 TYR A O 1
ATOM 710 N N . THR A 1 92 ? 7.109 -15.258 2.346 1 97.06 92 THR A N 1
ATOM 711 C CA . THR A 1 92 ? 5.906 -15.906 1.838 1 97.06 92 THR A CA 1
ATOM 712 C C . THR A 1 92 ? 4.965 -16.266 2.982 1 97.06 92 THR A C 1
ATOM 714 O O . THR A 1 92 ? 5.41 -16.688 4.055 1 97.06 92 THR A O 1
ATOM 717 N N . ASP A 1 93 ? 3.668 -16.062 2.732 1 95.25 93 ASP A N 1
ATOM 718 C CA . ASP A 1 93 ? 2.754 -16.125 3.867 1 95.25 93 ASP A CA 1
ATOM 719 C C . ASP A 1 93 ? 1.866 -17.359 3.781 1 95.25 93 ASP A C 1
ATOM 721 O O . ASP A 1 93 ? 1.064 -17.625 4.684 1 95.25 93 ASP A O 1
ATOM 725 N N . LYS A 1 94 ? 1.915 -18.125 2.789 1 93.88 94 LYS A N 1
ATOM 726 C CA . LYS A 1 94 ? 1.146 -19.344 2.605 1 93.88 94 LYS A CA 1
ATOM 727 C C . LYS A 1 94 ? 1.907 -20.344 1.743 1 93.88 94 LYS A C 1
ATOM 729 O O . LYS A 1 94 ? 2.945 -20.016 1.167 1 93.88 94 LYS A O 1
ATOM 734 N N . GLY A 1 95 ? 1.431 -21.547 1.713 1 93.12 95 GLY A N 1
ATOM 735 C CA . GLY A 1 95 ? 1.989 -22.516 0.773 1 93.12 95 GLY A CA 1
ATOM 736 C C . GLY A 1 95 ? 1.87 -22.062 -0.672 1 93.12 95 GLY A C 1
ATOM 737 O O . GLY A 1 95 ? 0.854 -21.5 -1.07 1 93.12 95 GLY A O 1
ATOM 738 N N . HIS A 1 96 ? 2.924 -22.391 -1.383 1 90.5 96 HIS A N 1
ATOM 739 C CA . HIS A 1 96 ? 2.916 -21.922 -2.766 1 90.5 96 HIS A CA 1
ATOM 740 C C . HIS A 1 96 ? 3.91 -22.703 -3.615 1 90.5 96 HIS A C 1
ATOM 742 O O . HIS A 1 96 ? 4.77 -23.406 -3.084 1 90.5 96 HIS A O 1
ATOM 748 N N . PHE A 1 97 ? 3.867 -22.547 -4.887 1 88.19 97 PHE A N 1
ATOM 749 C CA . PHE A 1 97 ? 4.699 -23.312 -5.805 1 88.19 97 PHE A CA 1
ATOM 750 C C . PHE A 1 97 ? 5.723 -22.422 -6.488 1 88.19 97 PHE A C 1
ATOM 752 O O . PHE A 1 97 ? 6.43 -22.859 -7.398 1 88.19 97 PHE A O 1
ATOM 759 N N . SER A 1 98 ? 5.777 -21.156 -5.988 1 89.19 98 SER A N 1
ATOM 760 C CA . SER A 1 98 ? 6.629 -20.172 -6.629 1 89.19 98 SER A CA 1
ATOM 761 C C . SER A 1 98 ? 8.102 -20.406 -6.312 1 89.19 98 SER A C 1
ATOM 763 O O . SER A 1 98 ? 8.438 -20.859 -5.215 1 89.19 98 SER A O 1
ATOM 765 N N . SER A 1 99 ? 8.953 -20.094 -7.293 1 91.94 99 SER A N 1
ATOM 766 C CA . SER A 1 99 ? 10.391 -20.141 -7.086 1 91.94 99 SER A CA 1
ATOM 767 C C . SER A 1 99 ? 10.914 -18.844 -6.477 1 91.94 99 SER A C 1
ATOM 769 O O . SER A 1 99 ? 12.125 -18.672 -6.328 1 91.94 99 SER A O 1
ATOM 771 N N . LYS A 1 100 ? 10.023 -17.953 -6.113 1 94.06 100 LYS A N 1
ATOM 772 C CA . LYS A 1 100 ? 10.438 -16.656 -5.574 1 94.06 100 LYS A CA 1
ATOM 773 C C . LYS A 1 100 ? 9.711 -16.344 -4.273 1 94.06 100 LYS A C 1
ATOM 775 O O . LYS A 1 100 ? 8.531 -16.688 -4.117 1 94.06 100 LYS A O 1
ATOM 780 N N . CYS A 1 101 ? 10.438 -15.664 -3.4 1 96.88 101 CYS A N 1
ATOM 781 C CA . CYS A 1 101 ? 9.805 -14.984 -2.273 1 96.88 101 CYS A CA 1
ATOM 782 C C . CYS A 1 101 ? 9.328 -13.594 -2.668 1 96.88 101 CYS A C 1
ATOM 784 O O . CYS A 1 101 ? 9.734 -13.07 -3.709 1 96.88 101 CYS A O 1
ATOM 786 N N . ARG A 1 102 ? 8.484 -13.047 -1.843 1 95.69 102 ARG A N 1
ATOM 787 C CA . ARG A 1 102 ? 8.062 -11.664 -2.031 1 95.69 102 ARG A CA 1
ATOM 788 C C . ARG A 1 102 ? 8.945 -10.711 -1.233 1 95.69 102 ARG A C 1
ATOM 790 O O . ARG A 1 102 ? 9.336 -11.016 -0.105 1 95.69 102 ARG A O 1
ATOM 797 N N . ARG A 1 103 ? 9.266 -9.672 -1.819 1 96.19 103 ARG A N 1
ATOM 798 C CA . ARG A 1 103 ? 9.938 -8.648 -1.027 1 96.19 103 ARG A CA 1
ATOM 799 C C . ARG A 1 103 ? 9 -8.078 0.034 1 96.19 103 ARG A C 1
ATOM 801 O O . ARG A 1 103 ? 7.793 -7.965 -0.19 1 96.19 103 ARG A O 1
ATOM 808 N N . CYS A 1 104 ? 9.531 -7.648 1.075 1 97.69 104 CYS A N 1
ATOM 809 C CA . CYS A 1 104 ? 8.75 -7.039 2.148 1 97.69 104 CYS A CA 1
ATOM 810 C C . CYS A 1 104 ? 8.156 -5.711 1.7 1 97.69 104 CYS A C 1
ATOM 812 O O . CYS A 1 104 ? 8.773 -4.973 0.931 1 97.69 104 CYS A O 1
ATOM 814 N N . ARG A 1 105 ? 6.973 -5.453 2.217 1 94.62 105 ARG A N 1
ATOM 815 C CA . ARG A 1 105 ? 6.301 -4.184 1.961 1 94.62 105 ARG A CA 1
ATOM 816 C C . ARG A 1 105 ? 7.059 -3.023 2.6 1 94.62 105 ARG A C 1
ATOM 818 O O . ARG A 1 105 ? 7.547 -3.141 3.727 1 94.62 105 ARG A O 1
ATOM 825 N N . LEU A 1 106 ? 7.117 -1.966 1.873 1 94.25 106 LEU A N 1
ATOM 826 C CA . LEU A 1 106 ? 7.648 -0.732 2.439 1 94.25 106 LEU A CA 1
ATOM 827 C C . LEU A 1 106 ? 6.527 0.161 2.953 1 94.25 106 LEU A C 1
ATOM 829 O O . LEU A 1 106 ? 5.473 0.269 2.316 1 94.25 106 LEU A O 1
ATOM 833 N N . CYS A 1 107 ? 6.719 0.732 4.062 1 95.69 107 CYS A N 1
ATOM 834 C CA . CYS A 1 107 ? 5.773 1.713 4.594 1 95.69 107 CYS A CA 1
ATOM 835 C C . CYS A 1 107 ? 6.164 3.125 4.172 1 95.69 107 CYS A C 1
ATOM 837 O O . CYS A 1 107 ? 7.129 3.688 4.695 1 95.69 107 CYS A O 1
ATOM 839 N N . ASP A 1 108 ? 5.406 3.662 3.293 1 93.25 108 ASP A N 1
ATOM 840 C CA . ASP A 1 108 ? 5.734 4.93 2.646 1 93.25 108 ASP A CA 1
ATOM 841 C C . ASP A 1 108 ? 5.578 6.098 3.617 1 93.25 108 ASP A C 1
ATOM 843 O O . ASP A 1 108 ? 4.457 6.539 3.889 1 93.25 108 ASP A O 1
ATOM 847 N N . GLU A 1 109 ? 6.629 6.645 4 1 93.06 109 GLU A N 1
ATOM 848 C CA . GLU A 1 109 ? 6.605 7.754 4.949 1 93.06 109 GLU A CA 1
ATOM 849 C C . GLU A 1 109 ? 5.93 8.984 4.344 1 93.06 109 GLU A C 1
ATOM 851 O O . GLU A 1 109 ? 5.328 9.781 5.059 1 93.06 109 GLU A O 1
ATOM 856 N N . GLY A 1 110 ? 6.094 9.117 3.029 1 90.25 110 GLY A N 1
ATOM 857 C CA . GLY A 1 110 ? 5.445 10.227 2.338 1 90.25 110 GLY A CA 1
ATOM 858 C C . GLY A 1 110 ? 3.93 10.164 2.414 1 90.25 110 GLY A C 1
ATOM 859 O O . GLY A 1 110 ? 3.252 11.164 2.17 1 90.25 110 GLY A O 1
ATOM 860 N N . HIS A 1 111 ? 3.424 9.039 2.846 1 94.56 111 HIS A N 1
ATOM 861 C CA . HIS A 1 111 ? 1.985 8.852 2.998 1 94.56 111 HIS A CA 1
ATOM 862 C C . HIS A 1 111 ? 1.592 8.781 4.469 1 94.56 111 HIS A C 1
ATOM 864 O O . HIS A 1 111 ? 0.491 8.336 4.805 1 94.56 111 HIS A O 1
ATOM 870 N N . GLY A 1 112 ? 2.568 9.203 5.27 1 95.19 112 GLY A N 1
ATOM 871 C CA . GLY A 1 112 ? 2.299 9.266 6.695 1 95.19 112 GLY A CA 1
ATOM 872 C C . GLY A 1 112 ? 2.381 7.91 7.375 1 95.19 112 GLY A C 1
ATOM 873 O O . GLY A 1 112 ? 1.86 7.734 8.477 1 95.19 112 GLY A O 1
ATOM 874 N N . LEU A 1 113 ? 2.971 6.91 6.734 1 96.31 113 LEU A N 1
ATOM 875 C CA . LEU A 1 113 ? 3.033 5.555 7.27 1 96.31 113 LEU A CA 1
ATOM 876 C C . LEU A 1 113 ? 4.387 5.289 7.918 1 96.31 113 LEU A C 1
ATOM 878 O O . LEU A 1 113 ? 5.383 5.922 7.562 1 96.31 113 LEU A O 1
ATOM 882 N N . GLU A 1 114 ? 4.359 4.441 8.891 1 96.81 114 GLU A N 1
ATOM 883 C CA . GLU A 1 114 ? 5.586 3.902 9.477 1 96.81 114 GLU A CA 1
ATOM 884 C C . GLU A 1 114 ? 5.441 2.414 9.773 1 96.81 114 GLU A C 1
ATOM 886 O O . GLU A 1 114 ? 4.336 1.869 9.742 1 96.81 114 GLU A O 1
ATOM 891 N N . VAL A 1 115 ? 6.605 1.747 10.055 1 97.69 115 VAL A N 1
ATOM 892 C CA . VAL A 1 115 ? 6.598 0.312 10.32 1 97.69 115 VAL A CA 1
ATOM 893 C C . VAL A 1 115 ? 5.992 0.041 11.695 1 97.69 115 VAL A C 1
ATOM 895 O O . VAL A 1 115 ? 6.426 0.617 12.695 1 97.69 115 VAL A O 1
ATOM 898 N N . GLU A 1 116 ? 4.98 -0.724 11.703 1 97.19 116 GLU A N 1
ATOM 899 C CA . GLU A 1 116 ? 4.387 -1.195 12.953 1 97.19 116 GLU A CA 1
ATOM 900 C C . GLU A 1 116 ? 4.996 -2.523 13.391 1 97.19 116 GLU A C 1
ATOM 902 O O . GLU A 1 116 ? 5.355 -2.695 14.555 1 97.19 116 GLU A O 1
ATOM 907 N N . ILE A 1 117 ? 5.008 -3.496 12.477 1 97.62 117 ILE A N 1
ATOM 908 C CA . ILE A 1 117 ? 5.59 -4.812 12.711 1 97.62 117 ILE A CA 1
ATOM 909 C C . ILE A 1 117 ? 6.551 -5.16 11.57 1 97.62 117 ILE A C 1
ATOM 911 O O . ILE A 1 117 ? 6.191 -5.066 10.398 1 97.62 117 ILE A O 1
ATOM 915 N N . ASN A 1 118 ? 7.695 -5.535 11.914 1 98.31 118 ASN A N 1
ATOM 916 C CA . ASN A 1 118 ? 8.719 -5.859 10.93 1 98.31 118 ASN A CA 1
ATOM 917 C C . ASN A 1 118 ? 8.375 -7.133 10.164 1 98.31 118 ASN A C 1
ATOM 919 O O . ASN A 1 118 ? 7.676 -8.008 10.68 1 98.31 118 ASN A O 1
ATOM 923 N N . CYS A 1 119 ? 8.898 -7.172 8.992 1 97.88 119 CYS A N 1
ATOM 924 C CA . CYS A 1 119 ? 8.789 -8.336 8.109 1 97.88 119 CYS A CA 1
ATOM 925 C C . CYS A 1 119 ? 9.547 -9.523 8.688 1 97.88 119 CYS A C 1
ATOM 927 O O . CYS A 1 119 ? 10.625 -9.359 9.258 1 97.88 119 CYS A O 1
ATOM 929 N N . THR A 1 120 ? 8.953 -10.742 8.633 1 98.38 120 THR A N 1
ATOM 930 C CA . THR A 1 120 ? 9.633 -12.016 8.859 1 98.38 120 THR A CA 1
ATOM 931 C C . THR A 1 120 ? 9.555 -12.898 7.613 1 98.38 120 THR A C 1
ATOM 933 O O . THR A 1 120 ? 8.945 -12.516 6.613 1 98.38 120 THR A O 1
ATOM 936 N N . ARG A 1 121 ? 10.141 -14.086 7.711 1 98.44 121 ARG A N 1
ATOM 937 C CA . ARG A 1 121 ? 10.102 -14.984 6.566 1 98.44 121 ARG A CA 1
ATOM 938 C C . ARG A 1 121 ? 8.672 -15.406 6.246 1 98.44 121 ARG A C 1
ATOM 940 O O . ARG A 1 121 ? 8.375 -15.805 5.117 1 98.44 121 ARG A O 1
ATOM 947 N N . THR A 1 122 ? 7.75 -15.227 7.324 1 98.19 122 THR A N 1
ATOM 948 C CA . THR A 1 122 ? 6.418 -15.781 7.113 1 98.19 122 THR A CA 1
ATOM 949 C C . THR A 1 122 ? 5.363 -14.68 7.125 1 98.19 122 THR A C 1
ATOM 951 O O . THR A 1 122 ? 4.172 -14.953 6.957 1 98.19 122 THR A O 1
ATOM 954 N N . GLN A 1 123 ? 5.793 -13.469 7.406 1 96.94 123 GLN A N 1
ATOM 955 C CA . GLN A 1 123 ? 4.832 -12.375 7.504 1 96.94 123 GLN A CA 1
ATOM 956 C C . GLN A 1 123 ? 5.371 -11.102 6.852 1 96.94 123 GLN A C 1
ATOM 958 O O . GLN A 1 123 ? 6.547 -10.766 7.016 1 96.94 123 GLN A O 1
ATOM 963 N N . ASN A 1 124 ? 4.492 -10.469 6.141 1 96.5 124 ASN A N 1
ATOM 964 C CA . ASN A 1 124 ? 4.824 -9.188 5.539 1 96.5 124 ASN A CA 1
ATOM 965 C C . ASN A 1 124 ? 4.965 -8.094 6.594 1 96.5 124 ASN A C 1
ATOM 967 O O . ASN A 1 124 ? 4.539 -8.266 7.734 1 96.5 124 ASN A O 1
ATOM 971 N N . THR A 1 125 ? 5.578 -6.992 6.148 1 97.12 125 THR A N 1
ATOM 972 C CA . THR A 1 125 ? 5.629 -5.801 6.984 1 97.12 125 THR A CA 1
ATOM 973 C C . THR A 1 125 ? 4.223 -5.266 7.246 1 97.12 125 THR A C 1
ATOM 975 O O . THR A 1 125 ? 3.389 -5.23 6.34 1 97.12 125 THR A O 1
ATOM 978 N N . LYS A 1 126 ? 3.92 -4.918 8.453 1 95.75 126 LYS A N 1
ATOM 979 C CA . LYS A 1 126 ? 2.693 -4.191 8.766 1 95.75 126 LYS A CA 1
ATOM 980 C C . LYS A 1 126 ? 2.973 -2.709 8.992 1 95.75 126 LYS A C 1
ATOM 982 O O . LYS A 1 126 ? 3.906 -2.352 9.719 1 95.75 126 LYS A O 1
ATOM 987 N N . CYS A 1 127 ? 2.141 -1.913 8.375 1 95.19 127 CYS A N 1
ATOM 988 C CA . CYS A 1 127 ? 2.316 -0.469 8.484 1 95.19 127 CYS A CA 1
ATOM 989 C C . CYS A 1 127 ? 1.243 0.144 9.375 1 95.19 127 CYS A C 1
ATOM 991 O O . CYS A 1 127 ? 0.152 -0.412 9.516 1 95.19 127 CYS A O 1
ATOM 993 N N . ARG A 1 128 ? 1.551 1.295 9.977 1 95.75 128 ARG A N 1
ATOM 994 C CA . ARG A 1 128 ? 0.616 2.143 10.711 1 95.75 128 ARG A CA 1
ATOM 995 C C . ARG A 1 128 ? 0.879 3.617 10.43 1 95.75 128 ARG A C 1
ATOM 997 O O . ARG A 1 128 ? 1.896 3.969 9.828 1 95.75 128 ARG A O 1
ATOM 1004 N N . CYS A 1 129 ? -0.105 4.391 10.828 1 97.19 129 CYS A N 1
ATOM 1005 C CA . CYS A 1 129 ? 0.143 5.82 10.703 1 97.19 129 CYS A CA 1
ATOM 1006 C C . CYS A 1 129 ? 1.233 6.27 11.672 1 97.19 129 CYS A C 1
ATOM 1008 O O . CYS A 1 129 ? 1.308 5.781 12.797 1 97.19 129 CYS A O 1
ATOM 1010 N N . LYS A 1 130 ? 2.078 7.168 11.188 1 96 130 LYS A N 1
ATOM 1011 C CA . LYS A 1 130 ? 3.057 7.801 12.07 1 96 130 LYS A CA 1
ATOM 1012 C C . LYS A 1 130 ? 2.373 8.688 13.102 1 96 130 LYS A C 1
ATOM 1014 O O . LYS A 1 130 ? 1.211 9.062 12.938 1 96 130 LYS A O 1
ATOM 1019 N N . PRO A 1 131 ? 3.129 8.992 14.172 1 95.06 131 PRO A N 1
ATOM 1020 C CA . PRO A 1 131 ? 2.568 9.961 15.109 1 95.06 131 PRO A CA 1
ATOM 1021 C C . PRO A 1 131 ? 2.139 11.266 14.438 1 95.06 131 PRO A C 1
ATOM 1023 O O . PRO A 1 131 ? 2.805 11.727 13.508 1 95.06 131 PRO A O 1
ATOM 1026 N N . ASN A 1 132 ? 0.972 11.797 14.906 1 94.5 132 ASN A N 1
ATOM 1027 C CA . ASN A 1 132 ? 0.402 13.047 14.43 1 94.5 132 ASN A CA 1
ATOM 1028 C C . ASN A 1 132 ? -0.275 12.883 13.07 1 94.5 132 ASN A C 1
ATOM 1030 O O . ASN A 1 132 ? -0.53 13.867 12.375 1 94.5 132 ASN A O 1
ATOM 1034 N N . PHE A 1 133 ? -0.386 11.641 12.688 1 96.06 133 PHE A N 1
ATOM 1035 C CA . PHE A 1 133 ? -1.204 11.289 11.531 1 96.06 133 PHE A CA 1
ATOM 1036 C C . PHE A 1 133 ? -2.316 10.328 11.93 1 96.06 133 PHE A C 1
ATOM 1038 O O . PHE A 1 133 ? -2.227 9.656 12.953 1 96.06 133 PHE A O 1
ATOM 1045 N N . PHE A 1 134 ? -3.307 10.352 11.078 1 96.94 134 PHE A N 1
ATOM 1046 C CA . PHE A 1 134 ? -4.418 9.461 11.375 1 96.94 134 PHE A CA 1
ATOM 1047 C C . PHE A 1 134 ? -5.059 8.938 10.094 1 96.94 134 PHE A C 1
ATOM 1049 O O . PHE A 1 134 ? -4.883 9.531 9.023 1 96.94 134 PHE A O 1
ATOM 1056 N N . CYS A 1 135 ? -5.695 7.805 10.156 1 96.88 13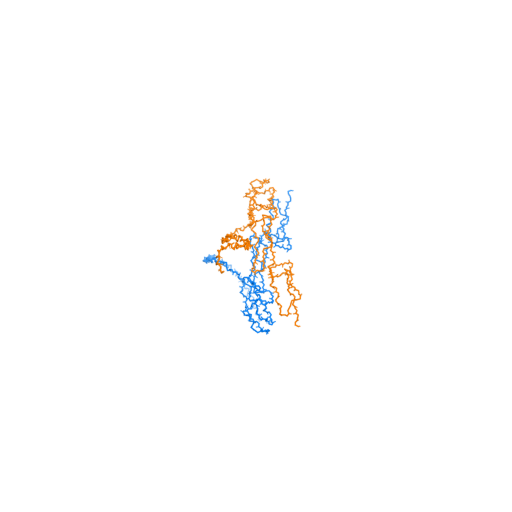5 CYS A N 1
ATOM 1057 C CA . CYS A 1 135 ? -6.539 7.234 9.117 1 96.88 135 CYS A CA 1
ATOM 1058 C C . CYS A 1 135 ? -7.844 6.707 9.703 1 96.88 135 CYS A C 1
ATOM 1060 O O . CYS A 1 135 ? -7.828 5.867 10.602 1 96.88 135 CYS A O 1
ATOM 1062 N N . ASN A 1 136 ? -8.922 7.254 9.18 1 92.56 136 ASN A N 1
ATOM 1063 C CA . ASN A 1 136 ? -10.203 6.867 9.758 1 92.56 136 ASN A CA 1
ATOM 1064 C C . ASN A 1 136 ? -11 5.977 8.805 1 92.56 136 ASN A C 1
ATOM 1066 O O . ASN A 1 136 ? -12.195 5.773 9 1 92.56 136 ASN A O 1
ATOM 1070 N N . SER A 1 137 ? -10.375 5.48 7.77 1 87.12 137 SER A N 1
ATOM 1071 C CA . SER A 1 137 ? -11.023 4.578 6.82 1 87.12 137 SER A CA 1
ATOM 1072 C C . SER A 1 137 ? -10.586 3.135 7.047 1 87.12 137 SER A C 1
ATOM 1074 O O . SER A 1 137 ? -9.547 2.883 7.656 1 87.12 137 SER A O 1
ATOM 1076 N N . ALA A 1 138 ? -11.469 2.248 6.617 1 79.56 138 ALA A N 1
ATOM 1077 C CA . ALA A 1 138 ? -11.125 0.832 6.715 1 79.56 138 ALA A CA 1
ATOM 1078 C C . ALA A 1 138 ? -9.906 0.502 5.855 1 79.56 138 ALA A C 1
ATOM 1080 O O . ALA A 1 138 ? -9.039 -0.274 6.266 1 79.56 138 ALA A O 1
ATOM 1081 N N . VAL A 1 139 ? -9.938 1.095 4.668 1 80.5 139 VAL A N 1
ATOM 1082 C CA . VAL A 1 139 ? -8.797 0.947 3.764 1 80.5 139 VAL A CA 1
ATOM 1083 C C . VAL A 1 139 ? -7.984 2.238 3.742 1 80.5 139 VAL A C 1
ATOM 1085 O O . VAL A 1 139 ? -8.453 3.268 3.25 1 80.5 139 VAL A O 1
ATOM 1088 N N . CYS A 1 140 ? -6.82 2.148 4.34 1 87.81 140 CYS A N 1
ATOM 1089 C CA . CYS A 1 140 ? -5.98 3.332 4.496 1 87.81 140 CYS A CA 1
ATOM 1090 C C . CYS A 1 140 ? -4.984 3.451 3.354 1 87.81 140 CYS A C 1
ATOM 1092 O O . CYS A 1 140 ? -3.914 2.842 3.391 1 87.81 140 CYS A O 1
ATOM 1094 N N . GLU A 1 141 ? -5.312 4.285 2.434 1 83.94 141 GLU A N 1
ATOM 1095 C CA . GLU A 1 141 ? -4.402 4.543 1.323 1 83.94 141 GLU A CA 1
ATOM 1096 C C . GLU A 1 141 ? -3.258 5.461 1.75 1 83.94 141 GLU A C 1
ATOM 1098 O O . GLU A 1 141 ? -2.15 5.367 1.218 1 83.94 141 GLU A O 1
ATOM 1103 N N . HIS A 1 142 ? -3.549 6.359 2.621 1 92.81 142 HIS A N 1
ATOM 1104 C CA . HIS A 1 142 ? -2.613 7.285 3.248 1 92.81 142 HIS A CA 1
ATOM 1105 C C . HIS A 1 142 ? -3.127 7.75 4.605 1 92.81 142 HIS A C 1
ATOM 1107 O O . HIS A 1 142 ? -4.297 7.547 4.934 1 92.81 142 HIS A O 1
ATOM 1113 N N . CYS A 1 143 ? -2.199 8.289 5.309 1 95.69 143 CYS A N 1
ATOM 1114 C CA . CYS A 1 143 ? -2.562 8.891 6.586 1 95.69 143 CYS A CA 1
ATOM 1115 C C . CYS A 1 143 ? -2.582 10.414 6.488 1 95.69 143 CYS A C 1
ATOM 1117 O O . CYS A 1 143 ? -1.725 11.008 5.832 1 95.69 143 CYS A O 1
ATOM 1119 N N . ASP A 1 144 ? -3.592 10.984 7.137 1 93.44 144 ASP A N 1
ATOM 1120 C CA . ASP A 1 144 ? -3.725 12.438 7.121 1 93.44 144 ASP A CA 1
ATOM 1121 C C . ASP A 1 144 ? -3.082 13.062 8.359 1 93.44 144 ASP A C 1
ATOM 1123 O O . ASP A 1 144 ? -3.131 12.484 9.445 1 93.44 144 ASP A O 1
ATOM 1127 N N . PRO A 1 145 ? -2.49 14.258 8.125 1 92.81 145 PRO A N 1
ATOM 1128 C CA . PRO A 1 145 ? -1.989 14.945 9.32 1 92.81 145 PRO A CA 1
ATOM 1129 C C . PRO A 1 145 ? -3.107 15.375 10.266 1 92.81 145 PRO A C 1
ATOM 1131 O O . PRO A 1 145 ? -4.184 15.773 9.812 1 92.81 145 PRO A O 1
ATOM 1134 N N . CYS A 1 146 ? -2.816 15.328 11.523 1 94.25 146 CYS A N 1
ATOM 1135 C CA . CYS A 1 146 ? -3.771 15.781 12.531 1 94.25 146 CYS A CA 1
ATOM 1136 C C . CYS A 1 146 ? -3.982 17.297 12.438 1 94.25 146 CYS A C 1
ATOM 1138 O O . CYS A 1 146 ? -3.041 18.031 12.164 1 94.25 146 CYS A O 1
ATOM 1140 N N . THR A 1 147 ? -5.25 17.594 12.703 1 90 147 THR A N 1
ATOM 1141 C CA . THR A 1 147 ? -5.586 19.016 12.672 1 90 147 THR A CA 1
ATOM 1142 C C . THR A 1 147 ? -4.977 19.75 13.867 1 90 147 THR A C 1
ATOM 1144 O O . THR A 1 147 ? -5.008 19.25 14.984 1 90 147 THR A O 1
ATOM 1147 N N . LYS A 1 148 ? -4.441 20.922 13.602 1 86.88 148 LYS A N 1
ATOM 1148 C CA . LYS A 1 148 ? -4.004 21.812 14.672 1 86.88 148 LYS A CA 1
ATOM 1149 C C . LYS A 1 148 ? -5.137 22.734 15.117 1 86.88 148 LYS A C 1
ATOM 1151 O O . LYS A 1 148 ? -5.891 23.234 14.281 1 86.88 148 LYS A O 1
ATOM 1156 N N . CYS A 1 149 ? -5.172 22.984 16.391 1 88 149 CYS A N 1
ATOM 1157 C CA . CYS A 1 149 ? -6.289 23.766 16.922 1 88 149 CYS A CA 1
ATOM 1158 C C . CYS A 1 149 ? -5.828 25.125 17.422 1 88 149 CYS A C 1
ATOM 1160 O O . CYS A 1 149 ? -4.855 25.219 18.172 1 88 149 CYS A O 1
ATOM 1162 N N . LYS A 1 150 ? -6.559 26.125 17.047 1 82.06 150 LYS A N 1
ATOM 1163 C CA . LYS A 1 150 ? -6.262 27.5 17.438 1 82.06 150 LYS A CA 1
ATOM 1164 C C . LYS A 1 150 ? -6.695 27.781 18.875 1 82.06 150 LYS A C 1
ATOM 1166 O O . LYS A 1 150 ? -5.992 28.469 19.609 1 82.06 150 LYS A O 1
ATOM 1171 N N . HIS A 1 151 ? -7.816 27.344 19.344 1 87.12 151 HIS A N 1
ATOM 1172 C CA . HIS A 1 151 ? -8.445 27.734 20.594 1 87.12 151 HIS A CA 1
ATOM 1173 C C . HIS A 1 151 ? -8.391 26.609 21.625 1 87.12 151 HIS A C 1
ATOM 1175 O O . HIS A 1 151 ? -9.07 26.672 22.656 1 87.12 151 HIS A O 1
ATOM 1181 N N . GLY A 1 152 ? -7.656 25.531 21.328 1 91.12 152 GLY A N 1
ATOM 1182 C CA . GLY A 1 152 ? -7.535 24.438 22.266 1 91.12 152 GLY A CA 1
ATOM 1183 C C . GLY A 1 152 ? -8.07 23.125 21.734 1 91.12 152 GLY A C 1
ATOM 1184 O O . GLY A 1 152 ? -8.82 23.109 20.766 1 91.12 152 GLY A O 1
ATOM 1185 N N . ILE A 1 153 ? -7.672 22.016 22.438 1 94.62 153 ILE A N 1
ATOM 1186 C CA . ILE A 1 153 ? -8 20.672 21.984 1 94.62 153 ILE A CA 1
ATOM 1187 C C . ILE A 1 153 ? -9.078 20.078 22.875 1 94.62 153 ILE A C 1
ATOM 1189 O O . ILE A 1 153 ? -8.984 20.141 24.109 1 94.62 153 ILE A O 1
ATOM 1193 N N . ILE A 1 154 ? -10.18 19.578 22.297 1 96.81 154 ILE A N 1
ATOM 1194 C CA . ILE A 1 154 ? -11.203 18.828 23.016 1 96.81 154 ILE A CA 1
ATOM 1195 C C . ILE A 1 154 ? -10.781 17.359 23.125 1 96.81 154 ILE A C 1
ATOM 1197 O O . ILE A 1 154 ? -10.797 16.797 24.219 1 96.81 154 ILE A O 1
ATOM 1201 N N . GLU A 1 155 ? -10.43 16.75 21.953 1 97.12 155 GLU A N 1
ATOM 1202 C CA . GLU A 1 155 ? -9.961 15.367 21.875 1 97.12 155 GLU A CA 1
ATOM 1203 C C . GLU A 1 155 ? -8.664 15.266 21.094 1 97.12 155 GLU A C 1
ATOM 1205 O O . GLU A 1 155 ? -8.57 15.781 19.969 1 97.12 155 GLU A O 1
ATOM 1210 N N . GLU A 1 156 ? -7.711 14.539 21.688 1 96.88 156 GLU A N 1
ATOM 1211 C CA . GLU A 1 156 ? -6.41 14.383 21.031 1 96.88 156 GLU A CA 1
ATOM 1212 C C . GLU A 1 156 ? -6.508 13.492 19.812 1 96.88 156 GLU A C 1
ATOM 1214 O O . GLU A 1 156 ? -7.359 12.602 19.75 1 96.88 156 GLU A O 1
ATOM 1219 N N . CYS A 1 157 ? -5.633 13.789 18.922 1 97 157 CYS A N 1
ATOM 1220 C CA . CYS A 1 157 ? -5.477 12.945 17.75 1 97 157 CYS A CA 1
ATOM 1221 C C . CYS A 1 157 ? -4.996 11.547 18.141 1 97 157 CYS A C 1
ATOM 1223 O O . CYS A 1 157 ? -4.184 11.398 19.047 1 97 157 CYS A O 1
ATOM 1225 N N . THR A 1 158 ? -5.551 10.508 17.469 1 96.5 158 THR A N 1
ATOM 1226 C CA . THR A 1 158 ? -5.07 9.133 17.578 1 96.5 158 THR A CA 1
ATOM 1227 C C . THR A 1 158 ? -4.668 8.602 16.203 1 96.5 158 THR A C 1
ATOM 1229 O O . THR A 1 158 ? -4.75 9.32 15.203 1 96.5 158 THR A O 1
ATOM 1232 N N . LEU A 1 159 ? -4.297 7.367 16.109 1 95.88 159 LEU A N 1
ATOM 1233 C CA . LEU A 1 159 ? -3.916 6.762 14.836 1 95.88 159 LEU A CA 1
ATOM 1234 C C . LEU A 1 159 ? -5.133 6.582 13.938 1 95.88 159 LEU A C 1
ATOM 1236 O O . LEU A 1 159 ? -4.992 6.383 12.727 1 95.88 159 LEU A O 1
ATOM 1240 N N . THR A 1 160 ? -6.348 6.645 14.547 1 95.19 160 THR A N 1
ATOM 1241 C CA . THR A 1 160 ? -7.539 6.328 13.766 1 95.19 160 THR A CA 1
ATOM 1242 C C . THR A 1 160 ? -8.531 7.488 13.797 1 95.19 160 THR A C 1
ATOM 1244 O O . THR A 1 160 ? -9.617 7.398 13.227 1 95.19 160 THR A O 1
ATOM 1247 N N . SER A 1 161 ? -8.156 8.602 14.555 1 95.88 161 SER A N 1
ATOM 1248 C CA . SER A 1 161 ? -9.086 9.727 14.648 1 95.88 161 SER A CA 1
ATOM 1249 C C . SER A 1 161 ? -8.344 11.055 14.641 1 95.88 161 SER A C 1
ATOM 1251 O O . SER A 1 161 ? -7.266 11.172 15.219 1 95.88 161 SER A O 1
ATOM 1253 N N . ASN A 1 162 ? -9.016 11.992 14.055 1 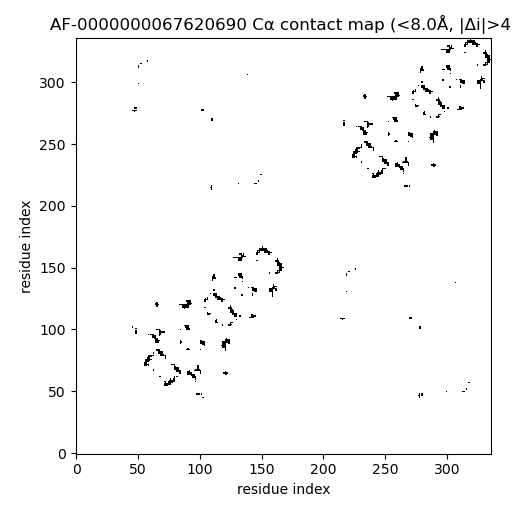95.06 162 ASN A N 1
ATOM 1254 C CA . ASN A 1 162 ? -8.438 13.328 14.008 1 95.06 162 ASN A CA 1
ATOM 1255 C C . ASN A 1 162 ? -8.609 14.062 15.336 1 95.06 162 ASN A C 1
ATOM 1257 O O . ASN A 1 162 ? -9.391 13.633 16.188 1 95.06 162 ASN A O 1
ATOM 1261 N N . THR A 1 163 ? -7.84 15.195 15.422 1 95.56 163 THR A N 1
ATOM 1262 C CA . THR A 1 163 ? -7.996 16.094 16.547 1 95.56 163 THR A CA 1
ATOM 1263 C C . THR A 1 163 ? -9.367 16.766 16.516 1 95.56 163 THR A C 1
ATOM 1265 O O . THR A 1 163 ? -9.844 17.172 15.461 1 95.56 163 THR A O 1
ATOM 1268 N N . LYS A 1 164 ? -9.945 16.844 17.656 1 95.94 164 LYS A N 1
ATOM 1269 C CA . LYS A 1 164 ? -11.133 17.688 17.781 1 95.94 164 LYS A CA 1
ATOM 1270 C C . LYS A 1 164 ? -10.797 19.016 18.453 1 95.94 164 LYS A C 1
ATOM 1272 O O . LYS A 1 164 ? -10.227 19.031 19.547 1 95.94 164 LYS A O 1
ATOM 1277 N N . CYS A 1 165 ? -11.195 20.031 17.797 1 93.12 165 CYS A N 1
ATOM 1278 C CA . CYS A 1 165 ? -10.789 21.359 18.234 1 93.12 165 CYS A CA 1
ATOM 1279 C C . CYS A 1 165 ? -11.938 22.078 18.922 1 93.12 165 CYS A C 1
ATOM 1281 O O . CYS A 1 165 ? -13.102 21.891 18.562 1 93.12 165 CYS A O 1
ATOM 1283 N N . LYS A 1 166 ? -11.555 22.891 19.938 1 93 166 LYS A N 1
ATOM 1284 C CA . LYS A 1 166 ? -12.508 23.812 20.547 1 93 166 LYS A CA 1
ATOM 1285 C C . LYS A 1 166 ? -12.891 24.922 19.578 1 93 166 LYS A C 1
ATOM 1287 O O . LYS A 1 166 ? -12.047 25.422 18.828 1 93 166 LYS A O 1
ATOM 1292 N N . GLU A 1 167 ? -14.25 25.172 19.516 1 83.62 167 GLU A N 1
ATOM 1293 C CA . GLU A 1 167 ? -14.711 26.281 18.688 1 83.62 167 GLU A CA 1
ATOM 1294 C C . GLU A 1 167 ? -14.531 27.609 19.391 1 83.62 167 GLU A C 1
ATOM 1296 O O . GLU A 1 167 ? -14.492 27.672 20.625 1 83.62 167 GLU A O 1
ATOM 1301 N N . GLU A 1 168 ? -14.141 28.672 18.797 1 71.12 168 GLU A N 1
ATOM 1302 C CA . GLU A 1 168 ? -14.156 29.984 19.453 1 71.12 168 GLU A CA 1
ATOM 1303 C C . GLU A 1 168 ? -15.508 30.25 20.125 1 71.12 168 GLU A C 1
ATOM 1305 O O . GLU A 1 168 ? -16.531 29.703 19.688 1 71.12 168 GLU A O 1
ATOM 1310 N N . MET B 1 1 ? -0.004 -21.547 -115.125 1 27.86 1 MET B N 1
ATOM 1311 C CA . MET B 1 1 ? 1.075 -21.703 -114.188 1 27.86 1 MET B CA 1
ATOM 1312 C C . MET B 1 1 ? 1.356 -20.391 -113.438 1 27.86 1 MET B C 1
ATOM 1314 O O . MET B 1 1 ? 2.309 -20.297 -112.688 1 27.86 1 MET B O 1
ATOM 1318 N N . LEU B 1 2 ? 0.866 -19.344 -114.062 1 27.94 2 LEU B N 1
ATOM 1319 C CA . LEU B 1 2 ? 1.536 -18.125 -113.625 1 27.94 2 LEU B CA 1
ATOM 1320 C C . LEU B 1 2 ? 1.354 -17.922 -112.125 1 27.94 2 LEU B C 1
ATOM 1322 O O . LEU B 1 2 ? 0.303 -18.25 -111.562 1 27.94 2 LEU B O 1
ATOM 1326 N N . GLY B 1 3 ? 2.326 -17.469 -111.438 1 29.77 3 GLY B N 1
ATOM 1327 C CA . GLY B 1 3 ? 3.062 -17.438 -110.188 1 29.77 3 GLY B CA 1
ATOM 1328 C C . GLY B 1 3 ? 2.525 -16.422 -109.188 1 29.77 3 GLY B C 1
ATOM 1329 O O . GLY B 1 3 ? 3.072 -16.25 -108.062 1 29.77 3 GLY B O 1
ATOM 1330 N N . THR B 1 4 ? 1.553 -15.547 -109.562 1 35.47 4 THR B N 1
ATOM 1331 C CA . THR B 1 4 ? 1.723 -14.227 -108.938 1 35.47 4 THR B CA 1
ATOM 1332 C C . THR B 1 4 ? 1.69 -14.297 -107.438 1 35.47 4 THR B C 1
ATOM 1334 O O . THR B 1 4 ? 0.857 -15 -106.875 1 35.47 4 THR B O 1
ATOM 1337 N N . TRP B 1 5 ? 2.629 -13.867 -106.812 1 28.75 5 TRP B N 1
ATOM 1338 C CA . TRP B 1 5 ? 3.307 -13.961 -105.5 1 28.75 5 TRP B CA 1
ATOM 1339 C C . TRP B 1 5 ? 2.453 -13.359 -104.375 1 28.75 5 TRP B C 1
ATOM 1341 O O . TRP B 1 5 ? 2.357 -13.922 -103.312 1 28.75 5 TRP B O 1
ATOM 1351 N N . THR B 1 6 ? 1.967 -12.039 -104.438 1 29.06 6 THR B N 1
ATOM 1352 C CA . THR B 1 6 ? 2.594 -11.094 -103.562 1 29.06 6 THR B CA 1
ATOM 1353 C C . THR B 1 6 ? 2.047 -11.266 -102.125 1 29.06 6 THR B C 1
ATOM 1355 O O . THR B 1 6 ? 2.811 -11.445 -101.188 1 29.06 6 THR B O 1
ATOM 1358 N N . LEU B 1 7 ? 1.092 -10.234 -101.688 1 31.66 7 LEU B N 1
ATOM 1359 C CA . LEU B 1 7 ? 1.32 -9.25 -100.625 1 31.66 7 LEU B CA 1
ATOM 1360 C C . LEU B 1 7 ? 0.845 -9.773 -99.25 1 31.66 7 LEU B C 1
ATOM 1362 O O . LEU B 1 7 ? -0.155 -10.484 -99.188 1 31.66 7 LEU B O 1
ATOM 1366 N N . LEU B 1 8 ? 1.576 -9.5 -98.125 1 32.28 8 LEU B N 1
ATOM 1367 C CA . LEU B 1 8 ? 1.922 -10.008 -96.812 1 32.28 8 LEU B CA 1
ATOM 1368 C C . LEU B 1 8 ? 0.932 -9.508 -95.75 1 32.28 8 LEU B C 1
ATOM 1370 O O . LEU B 1 8 ? 1.071 -9.812 -94.562 1 32.28 8 LEU B O 1
ATOM 1374 N N . PRO B 1 9 ? -0.305 -9.07 -96.125 1 35.44 9 PRO B N 1
ATOM 1375 C CA . PRO B 1 9 ? -0.664 -8.062 -95.125 1 35.44 9 PRO B CA 1
ATOM 1376 C C . PRO B 1 9 ? -0.535 -8.586 -93.688 1 35.44 9 PRO B C 1
ATOM 1378 O O . PRO B 1 9 ? -0.557 -9.797 -93.438 1 35.44 9 PRO B O 1
ATOM 1381 N N . LEU B 1 10 ? -0.415 -7.57 -92.688 1 32.22 10 LEU B N 1
ATOM 1382 C CA . LEU B 1 10 ? 0.04 -7.219 -91.375 1 32.22 10 LEU B CA 1
ATOM 1383 C C . LEU B 1 10 ? -0.933 -7.73 -90.312 1 32.22 10 LEU B C 1
ATOM 1385 O O . LEU B 1 10 ? -2.121 -7.406 -90.312 1 32.22 10 LEU B O 1
ATOM 1389 N N . VAL B 1 11 ? -0.653 -8.914 -89.75 1 32.56 11 VAL B N 1
ATOM 1390 C CA . VAL B 1 11 ? -1.312 -9.672 -88.688 1 32.56 11 VAL B CA 1
ATOM 1391 C C . VAL B 1 11 ? -1.405 -8.828 -87.438 1 32.56 11 VAL B C 1
ATOM 1393 O O . VAL B 1 11 ? -0.39 -8.539 -86.812 1 32.56 11 VAL B O 1
ATOM 1396 N N . LEU B 1 12 ? -2.209 -7.664 -87.5 1 31.61 12 LEU B N 1
ATOM 1397 C CA . LEU B 1 12 ? -2.33 -6.781 -86.375 1 31.61 12 LEU B CA 1
ATOM 1398 C C . LEU B 1 12 ? -2.68 -7.578 -85.062 1 31.61 12 LEU B C 1
ATOM 1400 O O . LEU B 1 12 ? -3.723 -8.234 -85.062 1 31.61 12 LEU B O 1
ATOM 1404 N N . THR B 1 13 ? -1.61 -7.941 -84.312 1 30.2 13 THR B N 1
ATOM 1405 C CA . THR B 1 13 ? -1.469 -8.648 -83.062 1 30.2 13 THR B CA 1
ATOM 1406 C C . THR B 1 13 ? -2.287 -7.965 -82 1 30.2 13 THR B C 1
ATOM 1408 O O . THR B 1 13 ? -2.074 -6.785 -81.688 1 30.2 13 THR B O 1
ATOM 1411 N N . SER B 1 14 ? -3.604 -8.078 -82.062 1 31.55 14 SER B N 1
ATOM 1412 C CA . SER B 1 14 ? -4.496 -7.508 -81.062 1 31.55 14 SER B CA 1
ATOM 1413 C C . SER B 1 14 ? -4.043 -7.855 -79.625 1 31.55 14 SER B C 1
ATOM 1415 O O . SER B 1 14 ? -4.07 -9.023 -79.25 1 31.55 14 SER B O 1
ATOM 1417 N N . VAL B 1 15 ? -2.889 -7.23 -79.25 1 29.78 15 VAL B N 1
ATOM 1418 C CA . VAL B 1 15 ? -2.258 -7.418 -77.938 1 29.78 15 VAL B CA 1
ATOM 1419 C C . VAL B 1 15 ? -3.277 -7.172 -76.812 1 29.78 15 VAL B C 1
ATOM 1421 O O . VAL B 1 15 ? -3.898 -6.109 -76.75 1 29.78 15 VAL B O 1
ATOM 1424 N N . VAL B 1 16 ? -4.066 -8.195 -76.438 1 31.86 16 VAL B N 1
ATOM 1425 C CA . VAL B 1 16 ? -4.957 -8.25 -75.312 1 31.86 16 VAL B CA 1
ATOM 1426 C C . VAL B 1 16 ? -4.207 -7.797 -74.062 1 31.86 16 VAL B C 1
ATOM 1428 O O . VAL B 1 16 ? -3.176 -8.375 -73.688 1 31.86 16 VAL B O 1
ATOM 1431 N N . ARG B 1 17 ? -4.043 -6.453 -73.875 1 25.48 17 ARG B N 1
ATOM 1432 C CA . ARG B 1 17 ? -3.447 -5.742 -72.75 1 25.48 17 ARG B CA 1
ATOM 1433 C C . ARG B 1 17 ? -4.012 -6.25 -71.375 1 25.48 17 ARG B C 1
ATOM 1435 O O . ARG B 1 17 ? -5.215 -6.145 -71.125 1 25.48 17 ARG B O 1
ATOM 1442 N N . LEU B 1 18 ? -3.5 -7.375 -70.875 1 26.69 18 LEU B N 1
ATOM 1443 C CA . LEU B 1 18 ? -3.674 -7.891 -69.562 1 26.69 18 LEU B CA 1
ATOM 1444 C C . LEU B 1 18 ? -3.438 -6.801 -68.5 1 26.69 18 LEU B C 1
ATOM 1446 O O . LEU B 1 18 ? -2.32 -6.293 -68.375 1 26.69 18 LEU B O 1
ATOM 1450 N N . LEU B 1 19 ? -4.402 -5.852 -68.438 1 27.42 19 LEU B N 1
ATOM 1451 C CA . LEU B 1 19 ? -4.371 -4.797 -67.438 1 27.42 19 LEU B CA 1
ATOM 1452 C C . LEU B 1 19 ? -4.152 -5.379 -66 1 27.42 19 LEU B C 1
ATOM 1454 O O . LEU B 1 19 ? -4.902 -6.254 -65.562 1 27.42 19 LEU B O 1
ATOM 1458 N N . SER B 1 20 ? -2.867 -5.43 -65.562 1 26.19 20 SER B N 1
ATOM 1459 C CA . SER B 1 20 ? -2.275 -5.824 -64.312 1 26.19 20 SER B CA 1
ATOM 1460 C C . SER B 1 20 ? -2.883 -5.039 -63.156 1 26.19 20 SER B C 1
ATOM 1462 O O . SER B 1 20 ? -2.85 -3.807 -63.156 1 26.19 20 SER B O 1
ATOM 1464 N N . LYS B 1 21 ? -4.016 -5.574 -62.562 1 25.86 21 LYS B N 1
ATOM 1465 C CA . LYS B 1 21 ? -4.641 -5.023 -61.375 1 25.86 21 LYS B CA 1
ATOM 1466 C C . LYS B 1 21 ? -3.617 -4.844 -60.25 1 25.86 21 LYS B C 1
ATOM 1468 O O . LYS B 1 21 ? -3.074 -5.824 -59.75 1 25.86 21 LYS B O 1
ATOM 1473 N N . CYS B 1 22 ? -2.648 -3.885 -60.375 1 24.94 22 CYS B N 1
ATOM 1474 C CA . CYS B 1 22 ? -1.688 -3.545 -59.344 1 24.94 22 CYS B CA 1
ATOM 1475 C C . CYS B 1 22 ? -2.389 -3.33 -58 1 24.94 22 CYS B C 1
ATOM 1477 O O . CYS B 1 22 ? -3.26 -2.469 -57.875 1 24.94 22 CYS B O 1
ATOM 1479 N N . VAL B 1 23 ? -2.709 -4.402 -57.312 1 26.53 23 VAL B N 1
ATOM 1480 C CA . VAL B 1 23 ? -3.207 -4.367 -55.938 1 26.53 23 VAL B CA 1
ATOM 1481 C C . VAL B 1 23 ? -2.312 -3.467 -55.094 1 26.53 23 VAL B C 1
ATOM 1483 O O . VAL B 1 23 ? -1.091 -3.639 -55.062 1 26.53 23 VAL B O 1
ATOM 1486 N N . ASN B 1 24 ? -2.525 -2.158 -55.188 1 24.02 24 ASN B N 1
ATOM 1487 C CA . ASN B 1 24 ? -1.831 -1.156 -54.375 1 24.02 24 ASN B CA 1
ATOM 1488 C C . ASN B 1 24 ? -1.787 -1.549 -52.906 1 24.02 24 ASN B C 1
ATOM 1490 O O . ASN B 1 24 ? -2.83 -1.677 -52.25 1 24.02 24 ASN B O 1
ATOM 1494 N N . ALA B 1 25 ? -0.948 -2.521 -52.531 1 25.73 25 ALA B N 1
ATOM 1495 C CA . ALA B 1 25 ? -0.668 -2.816 -51.125 1 25.73 25 ALA B CA 1
ATOM 1496 C C . ALA B 1 25 ? -0.336 -1.544 -50.344 1 25.73 25 ALA B C 1
ATOM 1498 O O . ALA B 1 25 ? 0.616 -0.836 -50.688 1 25.73 25 ALA B O 1
ATOM 1499 N N . GLN B 1 26 ? -1.406 -0.842 -49.938 1 26.03 26 GLN B N 1
ATOM 1500 C CA . GLN B 1 26 ? -1.248 0.344 -49.094 1 26.03 26 GLN B CA 1
ATOM 1501 C C . GLN B 1 26 ? -0.17 0.132 -48.031 1 26.03 26 GLN B C 1
ATOM 1503 O O . GLN B 1 26 ? -0.171 -0.883 -47.344 1 26.03 26 GLN B O 1
ATOM 1508 N N . VAL B 1 27 ? 1.046 0.525 -48.344 1 31.06 27 VAL B N 1
ATOM 1509 C CA . VAL B 1 27 ? 2.189 0.662 -47.438 1 31.06 27 VAL B CA 1
ATOM 1510 C C . VAL B 1 27 ? 1.731 1.227 -46.094 1 31.06 27 VAL B C 1
ATOM 1512 O O . VAL B 1 27 ? 1.191 2.334 -46.031 1 31.06 27 VAL B O 1
ATOM 1515 N N . THR B 1 28 ? 1.114 0.354 -45.25 1 28.16 28 THR B N 1
ATOM 1516 C CA . THR B 1 28 ? 0.871 0.81 -43.906 1 28.16 28 THR B CA 1
ATOM 1517 C C . THR B 1 28 ? 2.119 1.466 -43.312 1 28.16 28 THR B C 1
ATOM 1519 O O . THR B 1 28 ? 3.217 0.912 -43.406 1 28.16 28 THR B O 1
ATOM 1522 N N . ASP B 1 29 ? 2.195 2.771 -43.469 1 28.66 29 ASP B N 1
ATOM 1523 C CA . ASP B 1 29 ? 3.15 3.699 -42.875 1 28.66 29 ASP B CA 1
ATOM 1524 C C . ASP B 1 29 ? 3.482 3.297 -41.438 1 28.66 29 ASP B C 1
ATOM 1526 O O . ASP B 1 29 ? 2.6 3.252 -40.562 1 28.66 29 ASP B O 1
ATOM 1530 N N . ILE B 1 30 ? 4.258 2.219 -41.312 1 28.48 30 ILE B N 1
ATOM 1531 C CA . ILE B 1 30 ? 4.809 1.899 -40 1 28.48 30 ILE B CA 1
ATOM 1532 C C . ILE B 1 30 ? 5.461 3.143 -39.406 1 28.48 30 ILE B C 1
ATOM 1534 O O . ILE B 1 30 ? 6.488 3.615 -39.906 1 28.48 30 ILE B O 1
ATOM 1538 N N . SER B 1 31 ? 4.688 4.262 -39.219 1 29.42 31 SER B N 1
ATOM 1539 C CA . SER B 1 31 ? 5.281 5.406 -38.531 1 29.42 31 SER B CA 1
ATOM 1540 C C . SER B 1 31 ? 6.223 4.953 -37.406 1 29.42 31 SER B C 1
ATOM 1542 O O . SER B 1 31 ? 6.016 3.896 -36.812 1 29.42 31 SER B O 1
ATOM 1544 N N . SER B 1 32 ? 7.469 5.367 -37.5 1 29.62 32 SER B N 1
ATOM 1545 C CA . SER B 1 32 ? 8.617 5.297 -36.625 1 29.62 32 SER B CA 1
ATOM 1546 C C . SER B 1 32 ? 8.227 5.637 -35.188 1 29.62 32 SER B C 1
ATOM 1548 O O . SER B 1 32 ? 7.895 6.781 -34.875 1 29.62 32 SER B O 1
ATOM 1550 N N . LYS B 1 33 ? 7.43 4.805 -34.5 1 29.33 33 LYS B N 1
ATOM 1551 C CA . LYS B 1 33 ? 7.254 5.047 -33.094 1 29.33 33 LYS B CA 1
ATOM 1552 C C . LYS B 1 33 ? 8.602 5.273 -32.406 1 29.33 33 LYS B C 1
ATOM 1554 O O . LYS B 1 33 ? 9.492 4.426 -32.469 1 29.33 33 LYS B O 1
ATOM 1559 N N . GLY B 1 34 ? 9.141 6.551 -32.469 1 27.97 34 GLY B N 1
ATOM 1560 C CA . GLY B 1 34 ? 10.25 7.059 -31.688 1 27.97 34 GLY B CA 1
ATOM 1561 C C . GLY B 1 34 ? 10.32 6.457 -30.297 1 27.97 34 GLY B C 1
ATOM 1562 O O . GLY B 1 34 ? 9.328 6.453 -29.562 1 27.97 34 GLY B O 1
ATOM 1563 N N . PHE B 1 35 ? 11.062 5.359 -30.203 1 29.45 35 PHE B N 1
ATOM 1564 C CA . PHE B 1 35 ? 11.367 4.805 -28.891 1 29.45 35 PHE B CA 1
ATOM 1565 C C . PHE B 1 35 ? 11.844 5.895 -27.938 1 29.45 35 PHE B C 1
ATOM 1567 O O . PHE B 1 35 ? 12.953 6.41 -28.078 1 29.45 35 PHE B O 1
ATOM 1574 N N . GLU B 1 36 ? 11.078 6.93 -27.625 1 27.3 36 GLU B N 1
ATOM 1575 C CA . GLU B 1 36 ? 11.562 7.801 -26.562 1 27.3 36 GLU B CA 1
ATOM 1576 C C . GLU B 1 36 ? 12.078 6.988 -25.375 1 27.3 36 GLU B C 1
ATOM 1578 O O . GLU B 1 36 ? 11.367 6.137 -24.844 1 27.3 36 GLU B O 1
ATOM 1583 N N . LEU B 1 37 ? 13.367 6.809 -25.391 1 30.59 37 LEU B N 1
ATOM 1584 C CA . LEU B 1 37 ? 14.141 6.367 -24.219 1 30.59 37 LEU B CA 1
ATOM 1585 C C . LEU B 1 37 ? 13.594 6.98 -22.938 1 30.59 37 LEU B C 1
ATOM 1587 O O . LEU B 1 37 ? 13.555 8.203 -22.797 1 30.59 37 LEU B O 1
ATOM 1591 N N . ARG B 1 38 ? 12.852 6.246 -22.188 1 26.19 38 ARG B N 1
ATOM 1592 C CA . ARG B 1 38 ? 12.453 6.477 -20.812 1 26.19 38 ARG B CA 1
ATOM 1593 C C . ARG B 1 38 ? 13.648 6.891 -19.953 1 26.19 38 ARG B C 1
ATOM 1595 O O . ARG B 1 38 ? 14.633 6.16 -19.859 1 26.19 38 ARG B O 1
ATOM 1602 N N . LYS B 1 39 ? 13.953 8.219 -19.844 1 30.19 39 LYS B N 1
ATOM 1603 C CA . LYS B 1 39 ? 14.773 8.867 -18.828 1 30.19 39 LYS B CA 1
ATOM 1604 C C . LYS B 1 39 ? 14.562 8.219 -17.453 1 30.19 39 LYS B C 1
ATOM 1606 O O . LYS B 1 39 ? 13.422 8.016 -17.031 1 30.19 39 LYS B O 1
ATOM 1611 N N . ILE B 1 40 ? 15.562 7.574 -16.953 1 28.22 40 ILE B N 1
ATOM 1612 C CA . ILE B 1 40 ? 15.805 7.043 -15.617 1 28.22 40 ILE B CA 1
ATOM 1613 C C . ILE B 1 40 ? 15.469 8.109 -14.578 1 28.22 40 ILE B C 1
ATOM 1615 O O . ILE B 1 40 ? 16.172 9.117 -14.469 1 28.22 40 ILE B O 1
ATOM 1619 N N . VAL B 1 41 ? 14.25 8.43 -14.344 1 29.08 41 VAL B N 1
ATOM 1620 C CA . VAL B 1 41 ? 13.852 9.328 -13.266 1 29.08 41 VAL B CA 1
ATOM 1621 C C . VAL B 1 41 ? 14.445 8.852 -11.945 1 29.08 41 VAL B C 1
ATOM 1623 O O . VAL B 1 41 ? 14.125 7.754 -11.477 1 29.08 41 VAL B O 1
ATOM 1626 N N . THR B 1 42 ? 15.648 9.32 -11.625 1 31.38 42 THR B N 1
ATOM 1627 C CA . THR B 1 42 ? 16.25 9.297 -10.297 1 31.38 42 THR B CA 1
ATOM 1628 C C . THR B 1 42 ? 15.25 9.734 -9.234 1 31.38 42 THR B C 1
ATOM 1630 O O . THR B 1 42 ? 14.531 10.711 -9.422 1 31.38 42 THR B O 1
ATOM 1633 N N . THR B 1 43 ? 14.969 8.836 -8.359 1 30.55 43 THR B N 1
ATOM 1634 C CA . THR B 1 43 ? 14.188 8.883 -7.129 1 30.55 43 THR B CA 1
ATOM 1635 C C . THR B 1 43 ? 14.602 10.062 -6.262 1 30.55 43 THR B C 1
ATOM 1637 O O . THR B 1 43 ? 15.711 10.086 -5.719 1 30.55 43 THR B O 1
ATOM 1640 N N . ILE B 1 44 ? 14.328 11.328 -6.719 1 33 44 ILE B N 1
ATOM 1641 C CA . ILE B 1 44 ? 14.508 12.367 -5.715 1 33 44 ILE B CA 1
ATOM 1642 C C . ILE B 1 44 ? 13.648 12.062 -4.492 1 33 44 ILE B C 1
ATOM 1644 O O . ILE B 1 44 ? 12.438 11.867 -4.609 1 33 44 ILE B O 1
ATOM 1648 N N . GLU B 1 45 ? 14.25 11.625 -3.391 1 33.97 45 GLU B N 1
ATOM 1649 C CA . GLU B 1 45 ? 13.789 11.453 -2.016 1 33.97 45 GLU B CA 1
ATOM 1650 C C . GLU B 1 45 ? 12.906 12.617 -1.577 1 33.97 45 GLU B C 1
ATOM 1652 O O . GLU B 1 45 ? 13.383 13.742 -1.428 1 33.97 45 GLU B O 1
ATOM 1657 N N . THR B 1 46 ? 11.742 12.734 -2.172 1 36.5 46 THR B N 1
ATOM 1658 C CA . THR B 1 46 ? 10.883 13.836 -1.754 1 36.5 46 THR B CA 1
ATOM 1659 C C . THR B 1 46 ? 10.609 13.766 -0.254 1 36.5 46 THR B C 1
ATOM 1661 O O . THR B 1 46 ? 10.344 12.695 0.286 1 36.5 46 THR B O 1
ATOM 1664 N N . GLN B 1 47 ? 11.039 14.789 0.522 1 37.75 47 GLN B N 1
ATOM 1665 C CA . GLN B 1 47 ? 10.992 15.211 1.92 1 37.75 47 GLN B CA 1
ATOM 1666 C C . GLN B 1 47 ? 9.578 15.078 2.488 1 37.75 47 GLN B C 1
ATOM 1668 O O . GLN B 1 47 ? 8.602 15.141 1.746 1 37.75 47 GLN B O 1
ATOM 1673 N N . ASN B 1 48 ? 9.445 14.414 3.664 1 37.41 48 ASN B N 1
ATOM 1674 C CA . ASN B 1 48 ? 8.508 14.141 4.75 1 37.41 48 ASN B CA 1
ATOM 1675 C C . ASN B 1 48 ? 7.621 15.344 5.043 1 37.41 48 ASN B C 1
ATOM 1677 O O . ASN B 1 48 ? 8.117 16.453 5.277 1 37.41 48 ASN B O 1
ATOM 1681 N N . LEU B 1 49 ? 6.562 15.43 4.352 1 40.41 49 LEU B N 1
ATOM 1682 C CA . LEU B 1 49 ? 5.617 16.469 4.73 1 40.41 49 LEU B CA 1
ATOM 1683 C C . LEU B 1 49 ? 5.34 16.438 6.23 1 40.41 49 LEU B C 1
ATOM 1685 O O . LEU B 1 49 ? 4.512 15.641 6.691 1 40.41 49 LEU B O 1
ATOM 1689 N N . GLU B 1 50 ? 6.41 16.344 7.137 1 36.28 50 GLU B N 1
ATOM 1690 C CA . GLU B 1 50 ? 6.227 16.484 8.578 1 36.28 50 GLU B CA 1
ATOM 1691 C C . GLU B 1 50 ? 5.152 17.516 8.906 1 36.28 50 GLU B C 1
ATOM 1693 O O . GLU B 1 50 ? 4.93 18.453 8.141 1 36.28 50 GLU B O 1
ATOM 1698 N N . GLY B 1 51 ? 4.133 17.141 9.641 1 37 51 GLY B N 1
ATOM 1699 C CA . GLY B 1 51 ? 3.297 18 10.469 1 37 51 GLY B CA 1
ATOM 1700 C C . GLY B 1 51 ? 4.055 19.172 11.062 1 37 51 GLY B C 1
ATOM 1701 O O . GLY B 1 51 ? 4.457 19.125 12.227 1 37 51 GLY B O 1
ATOM 1702 N N . LEU B 1 52 ? 4.918 19.781 10.352 1 35.81 52 LEU B N 1
ATOM 1703 C CA . LEU B 1 52 ? 5.562 20.969 10.898 1 35.81 52 LEU B CA 1
ATOM 1704 C C . LEU B 1 52 ? 4.539 21.859 11.586 1 35.81 52 LEU B C 1
ATOM 1706 O O . LEU B 1 52 ? 3.607 22.359 10.945 1 35.81 52 LEU B O 1
ATOM 1710 N N . HIS B 1 53 ? 4.223 21.578 12.867 1 41.19 53 HIS B N 1
ATOM 1711 C CA . HIS B 1 53 ? 3.678 22.609 13.75 1 41.19 53 HIS B CA 1
ATOM 1712 C C . HIS B 1 53 ? 4.266 23.984 13.43 1 41.19 53 HIS B C 1
ATOM 1714 O O . HIS B 1 53 ? 5.395 24.281 13.82 1 41.19 53 HIS B O 1
ATOM 1720 N N . HIS B 1 54 ? 4.133 24.453 12.273 1 42.97 54 HIS B N 1
ATOM 1721 C CA . HIS B 1 54 ? 4.586 25.844 12.219 1 42.97 54 HIS B CA 1
ATOM 1722 C C . HIS B 1 54 ? 3.893 26.688 13.273 1 42.97 54 HIS B C 1
ATOM 1724 O O . HIS B 1 54 ? 2.678 26.594 13.461 1 42.97 54 HIS B O 1
ATOM 1730 N N . GLU B 1 55 ? 4.496 27.047 14.281 1 47.97 55 GLU B N 1
ATOM 1731 C CA . GLU B 1 55 ? 4.168 28.219 15.078 1 47.97 55 GLU B CA 1
ATOM 1732 C C . GLU B 1 55 ? 3.342 29.219 14.266 1 47.97 55 GLU B C 1
ATOM 1734 O O . GLU B 1 55 ? 3.188 30.375 14.672 1 47.97 55 GLU B O 1
ATOM 1739 N N . GLY B 1 56 ? 3.014 28.891 13.023 1 56.66 56 GLY B N 1
ATOM 1740 C CA . GLY B 1 56 ? 2.471 29.953 12.203 1 56.66 56 GLY B CA 1
ATOM 1741 C C . GLY B 1 56 ? 0.99 30.188 12.438 1 56.66 56 GLY B C 1
ATOM 1742 O O . GLY B 1 56 ? 0.339 29.438 13.156 1 56.66 56 GLY B O 1
ATOM 1743 N N . GLN B 1 57 ? 0.485 31.297 11.969 1 67.94 57 GLN B N 1
ATOM 1744 C CA . GLN B 1 57 ? -0.868 31.828 11.891 1 67.94 57 GLN B CA 1
ATOM 1745 C C . GLN B 1 57 ? -1.787 30.891 11.109 1 67.94 57 GLN B C 1
ATOM 1747 O O . GLN B 1 57 ? -1.32 30.094 10.305 1 67.94 57 GLN B O 1
ATOM 1752 N N . PHE B 1 58 ? -3.01 30.75 11.609 1 80.69 58 PHE B N 1
ATOM 1753 C CA . PHE B 1 58 ? -4.059 29.922 11.008 1 80.69 58 PHE B CA 1
ATOM 1754 C C . PHE B 1 58 ? -4.691 30.641 9.82 1 80.69 58 PHE B C 1
ATOM 1756 O O . PHE B 1 58 ? -5.09 31.797 9.93 1 80.69 58 PHE B O 1
ATOM 1763 N N . CYS B 1 59 ? -4.617 29.938 8.695 1 85.88 59 CYS B N 1
ATOM 1764 C CA . CYS B 1 59 ? -5.371 30.453 7.547 1 85.88 59 CYS B CA 1
ATOM 1765 C C . CYS B 1 59 ? -6.867 30.234 7.746 1 85.88 59 CYS B C 1
ATOM 1767 O O . CYS B 1 59 ? -7.281 29.312 8.445 1 85.88 59 CYS B O 1
ATOM 1769 N N . ARG B 1 60 ? -7.602 31.094 7.164 1 86.44 60 ARG B N 1
ATOM 1770 C CA . ARG B 1 60 ? -9.055 31.016 7.281 1 86.44 60 ARG B CA 1
ATOM 1771 C C . ARG B 1 60 ? -9.586 29.734 6.645 1 86.44 60 ARG B C 1
ATOM 1773 O O . ARG B 1 60 ? -10.359 29 7.266 1 86.44 60 ARG B O 1
ATOM 1780 N N . ASN B 1 61 ? -9.219 29.516 5.355 1 89.69 61 ASN B N 1
ATOM 1781 C CA . ASN B 1 61 ? -9.719 28.375 4.59 1 89.69 61 ASN B CA 1
ATOM 1782 C C . ASN B 1 61 ? -8.594 27.422 4.191 1 89.69 61 ASN B C 1
ATOM 1784 O O . ASN B 1 61 ? -7.441 27.844 4.047 1 89.69 61 ASN B O 1
ATOM 1788 N N . PRO B 1 62 ? -8.906 26.109 4.035 1 91.56 62 PRO B N 1
ATOM 1789 C CA . PRO B 1 62 ? -7.914 25.188 3.486 1 91.56 62 PRO B CA 1
ATOM 1790 C C . PRO B 1 62 ? -7.75 25.328 1.976 1 91.56 62 PRO B C 1
ATOM 1792 O O . PRO B 1 62 ? -8.625 25.875 1.304 1 91.56 62 PRO B O 1
ATOM 1795 N N . CYS B 1 63 ? -6.633 24.922 1.515 1 95.5 63 CYS B N 1
ATOM 1796 C CA . CYS B 1 63 ? -6.5 24.781 0.068 1 95.5 63 CYS B CA 1
ATOM 1797 C C . CYS B 1 63 ? -7.371 23.656 -0.458 1 95.5 63 CYS B C 1
ATOM 1799 O O . CYS B 1 63 ? -7.52 22.625 0.201 1 95.5 63 CYS B O 1
ATOM 1801 N N . PRO B 1 64 ? -8.008 23.766 -1.603 1 96.62 64 PRO B N 1
ATOM 1802 C CA . PRO B 1 64 ? -8.836 22.703 -2.178 1 96.62 64 PRO B CA 1
ATOM 1803 C C . PRO B 1 64 ? -8.016 21.516 -2.658 1 96.62 64 PRO B C 1
ATOM 1805 O O . PRO B 1 64 ? -6.789 21.609 -2.762 1 96.62 64 PRO B O 1
ATOM 1808 N N . PRO B 1 65 ? -8.742 20.438 -2.945 1 97.75 65 PRO B N 1
ATOM 1809 C CA . PRO B 1 65 ? -8.023 19.281 -3.51 1 97.75 65 PRO B CA 1
ATOM 1810 C C . PRO B 1 65 ? -7.23 19.641 -4.762 1 97.75 65 PRO B C 1
ATOM 1812 O O . PRO B 1 65 ? -7.676 20.469 -5.57 1 97.75 65 PRO B O 1
ATOM 1815 N N . GLY B 1 66 ? -6.066 19.141 -4.934 1 98.62 66 GLY B N 1
ATOM 1816 C CA . GLY B 1 66 ? -5.238 19.344 -6.109 1 98.62 66 GLY B CA 1
ATOM 1817 C C . GLY B 1 66 ? -4.254 20.484 -5.945 1 98.62 66 GLY B C 1
ATOM 1818 O O . GLY B 1 66 ? -3.457 20.766 -6.844 1 98.62 66 GLY B O 1
ATOM 1819 N N . GLU B 1 67 ? -4.359 21.141 -4.773 1 98.19 67 GLU B N 1
ATOM 1820 C CA . GLU B 1 67 ? -3.484 22.281 -4.523 1 98.19 67 GLU B CA 1
ATOM 1821 C C . GLU B 1 67 ? -2.811 22.172 -3.16 1 98.19 67 GLU B C 1
ATOM 1823 O O . GLU B 1 67 ? -3.209 21.344 -2.328 1 98.19 67 GLU B O 1
ATOM 1828 N N . ARG B 1 68 ? -1.756 22.938 -2.998 1 96.81 68 ARG B N 1
ATOM 1829 C CA . ARG B 1 68 ? -1.064 23.062 -1.72 1 96.81 68 ARG B CA 1
ATOM 1830 C C . ARG B 1 68 ? -0.848 24.531 -1.357 1 96.81 68 ARG B C 1
ATOM 1832 O O . ARG B 1 68 ? -0.863 25.391 -2.23 1 96.81 68 ARG B O 1
ATOM 1839 N N . LYS B 1 69 ? -0.666 24.734 -0.066 1 94.31 69 LYS B N 1
ATOM 1840 C CA . LYS B 1 69 ? -0.385 26.078 0.411 1 94.31 69 LYS B CA 1
ATOM 1841 C C . LYS B 1 69 ? 1.034 26.516 0.046 1 94.31 69 LYS B C 1
ATOM 1843 O O . LYS B 1 69 ? 2.002 25.828 0.402 1 94.31 69 LYS B O 1
ATOM 1848 N N . ALA B 1 70 ? 1.128 27.625 -0.651 1 94.06 70 ALA B N 1
ATOM 1849 C CA . ALA B 1 70 ? 2.432 28.094 -1.108 1 94.06 70 ALA B CA 1
ATOM 1850 C C . ALA B 1 70 ? 3.203 28.766 0.027 1 94.06 70 ALA B C 1
ATOM 1852 O O . ALA B 1 70 ? 4.422 28.609 0.132 1 94.06 70 ALA B O 1
ATOM 1853 N N . ARG B 1 71 ? 2.533 29.594 0.839 1 87.31 71 ARG B N 1
ATOM 1854 C CA . ARG B 1 71 ? 3.139 30.297 1.964 1 87.31 71 ARG B CA 1
ATOM 1855 C C . ARG B 1 71 ? 2.219 30.281 3.18 1 87.31 71 ARG B C 1
ATOM 1857 O O . ARG B 1 71 ? 0.997 30.203 3.039 1 87.31 71 ARG B O 1
ATOM 1864 N N . ASP B 1 72 ? 2.922 30.344 4.289 1 84 72 ASP B N 1
ATOM 1865 C CA . ASP B 1 72 ? 2.131 30.422 5.512 1 84 72 ASP B CA 1
ATOM 1866 C C . ASP B 1 72 ? 1.36 31.734 5.594 1 84 72 ASP B C 1
ATOM 1868 O O . ASP B 1 72 ? 1.834 32.781 5.113 1 84 72 ASP B O 1
ATOM 1872 N N . CYS B 1 73 ? 0.219 31.562 6.129 1 86.5 73 CYS B N 1
ATOM 1873 C CA . CYS B 1 73 ? -0.531 32.781 6.406 1 86.5 73 CYS B CA 1
ATOM 1874 C C . CYS B 1 73 ? 0.18 33.625 7.449 1 86.5 73 CYS B C 1
ATOM 1876 O O . CYS B 1 73 ? 0.707 33.094 8.43 1 86.5 73 CYS B O 1
ATOM 1878 N N . THR B 1 74 ? 0.397 34.844 7.277 1 82.69 74 THR B N 1
ATOM 1879 C CA . THR B 1 74 ? 1.112 35.75 8.18 1 82.69 74 THR B CA 1
ATOM 1880 C C . THR B 1 74 ? 0.141 36.469 9.109 1 82.69 74 THR B C 1
ATOM 1882 O O . THR B 1 74 ? 0.547 37 10.133 1 82.69 74 THR B O 1
ATOM 1885 N N . VAL B 1 75 ? -1.1 36.594 8.648 1 82.31 75 VAL B N 1
ATOM 1886 C CA . VAL B 1 75 ? -2.162 37.188 9.461 1 82.31 75 VAL B CA 1
ATOM 1887 C C . VAL B 1 75 ? -3.24 36.125 9.727 1 82.31 75 VAL B C 1
ATOM 1889 O O . VAL B 1 75 ? -3.566 35.344 8.852 1 82.31 75 VAL B O 1
ATOM 1892 N N . ASN B 1 76 ? -3.645 36.125 11 1 78.62 76 ASN B N 1
ATOM 1893 C CA . ASN B 1 76 ? -4.734 35.188 11.32 1 78.62 76 ASN B CA 1
ATOM 1894 C C . ASN B 1 76 ? -5.953 35.438 10.438 1 78.62 76 ASN B C 1
ATOM 1896 O O . ASN B 1 76 ? -6.34 36.594 10.211 1 78.62 76 ASN B O 1
ATOM 1900 N N . GLU B 1 77 ? -6.477 34.375 9.852 1 80.31 77 GLU B N 1
ATOM 1901 C CA . GLU B 1 77 ? -7.707 34.375 9.07 1 80.31 77 GLU B CA 1
ATOM 1902 C C . GLU B 1 77 ? -7.469 34.969 7.676 1 80.31 77 GLU B C 1
ATOM 1904 O O . GLU B 1 77 ? -8.414 35.375 7 1 80.31 77 GLU B O 1
ATOM 1909 N N . ASP B 1 78 ? -6.176 35.062 7.367 1 85.56 78 ASP B N 1
ATOM 1910 C CA . ASP B 1 78 ? -5.891 35.375 5.973 1 85.56 78 ASP B CA 1
ATOM 1911 C C . ASP B 1 78 ? -6.141 34.188 5.07 1 85.56 78 ASP B C 1
ATOM 1913 O O . ASP B 1 78 ? -6.18 33.031 5.543 1 85.56 78 ASP B O 1
ATOM 1917 N N . GLU B 1 79 ? -6.453 34.562 3.764 1 90.38 79 GLU B N 1
ATOM 1918 C CA . GLU B 1 79 ? -6.617 33.5 2.791 1 90.38 79 GLU B CA 1
ATOM 1919 C C . GLU B 1 79 ? -5.266 32.906 2.375 1 90.38 79 GLU B C 1
ATOM 1921 O O . GLU B 1 79 ? -4.305 33.656 2.172 1 90.38 79 GLU B O 1
ATOM 1926 N N . PRO B 1 80 ? -5.188 31.578 2.266 1 91.12 80 PRO B N 1
ATOM 1927 C CA . PRO B 1 80 ? -3.922 30.984 1.829 1 91.12 80 PRO B CA 1
ATOM 1928 C C . PRO B 1 80 ? -3.654 31.203 0.341 1 91.12 80 PRO B C 1
ATOM 1930 O O . PRO B 1 80 ? -4.594 31.359 -0.443 1 91.12 80 PRO B O 1
ATOM 1933 N N . ASP B 1 81 ? -2.418 31.344 -0.023 1 94.25 81 ASP B N 1
ATOM 1934 C CA . ASP B 1 81 ? -1.993 31.219 -1.415 1 94.25 81 ASP B CA 1
ATOM 1935 C C . ASP B 1 81 ? -1.83 29.766 -1.819 1 94.25 81 ASP B C 1
ATOM 1937 O O . ASP B 1 81 ? -0.931 29.078 -1.33 1 94.25 81 ASP B O 1
ATOM 1941 N N . CYS B 1 82 ? -2.758 29.266 -2.705 1 97.06 82 CYS B N 1
ATOM 1942 C CA . CYS B 1 82 ? -2.762 27.859 -3.078 1 97.06 82 CYS B CA 1
ATOM 1943 C C . CYS B 1 82 ? -2.213 27.656 -4.488 1 97.06 82 CYS B C 1
ATOM 1945 O O . CYS B 1 82 ? -2.551 28.422 -5.398 1 97.06 82 CYS B O 1
ATOM 1947 N N . VAL B 1 83 ? -1.298 26.703 -4.672 1 98.19 83 VAL B N 1
ATOM 1948 C CA . VAL B 1 83 ? -0.716 26.406 -5.973 1 98.19 83 VAL B CA 1
ATOM 1949 C C . VAL B 1 83 ? -0.97 24.938 -6.32 1 98.19 83 VAL B C 1
ATOM 1951 O O . VAL B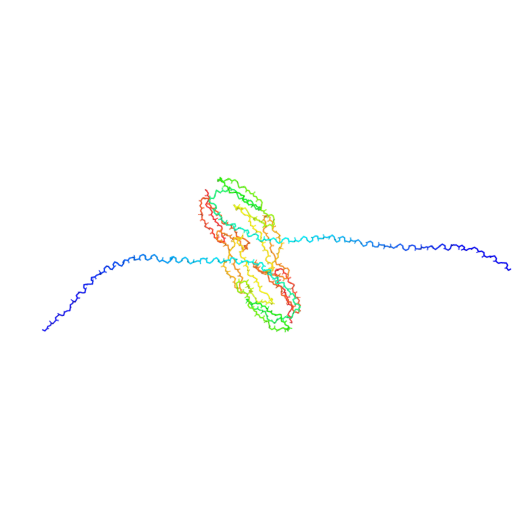 1 83 ? -1.028 24.078 -5.43 1 98.19 83 VAL B O 1
ATOM 1954 N N . PRO B 1 84 ? -1.11 24.625 -7.633 1 98.5 84 PRO B N 1
ATOM 1955 C CA . PRO B 1 84 ? -1.431 23.266 -8.047 1 98.5 84 PRO B CA 1
ATOM 1956 C C . PRO B 1 84 ? -0.307 22.266 -7.738 1 98.5 84 PRO B C 1
ATOM 1958 O O . PRO B 1 84 ? 0.871 22.641 -7.785 1 98.5 84 PRO B O 1
ATOM 1961 N N . CYS B 1 85 ? -0.75 21.062 -7.383 1 98.44 85 CYS B N 1
ATOM 1962 C CA . CYS B 1 85 ? 0.199 19.953 -7.309 1 98.44 85 CYS B CA 1
ATOM 1963 C C . CYS B 1 85 ? 0.764 19.625 -8.688 1 98.44 85 CYS B C 1
ATOM 1965 O O . CYS B 1 85 ? 0.218 20.047 -9.703 1 98.44 85 CYS B O 1
ATOM 1967 N N . GLN B 1 86 ? 1.911 18.938 -8.648 1 98.06 86 GLN B N 1
ATOM 1968 C CA . GLN B 1 86 ? 2.477 18.516 -9.93 1 98.06 86 GLN B CA 1
ATOM 1969 C C . GLN B 1 86 ? 1.642 17.406 -10.555 1 98.06 86 GLN B C 1
ATOM 1971 O O . GLN B 1 86 ? 1.462 16.344 -9.961 1 98.06 86 GLN B O 1
ATOM 1976 N N . GLU B 1 87 ? 1.213 17.625 -11.781 1 97.88 87 GLU B N 1
ATOM 1977 C CA . GLU B 1 87 ? 0.339 16.672 -12.469 1 97.88 87 GLU B CA 1
ATOM 1978 C C . GLU B 1 87 ? 1.022 15.32 -12.641 1 97.88 87 GLU B C 1
ATOM 1980 O O . GLU B 1 87 ? 2.172 15.25 -13.078 1 97.88 87 GLU B O 1
ATOM 1985 N N . GLY B 1 88 ? 0.375 14.32 -12.195 1 97.44 88 GLY B N 1
ATOM 1986 C CA . GLY B 1 88 ? 0.854 12.969 -12.422 1 97.44 88 GLY B CA 1
ATOM 1987 C C . GLY B 1 88 ? 1.895 12.523 -11.414 1 97.44 88 GLY B C 1
ATOM 1988 O O . GLY B 1 88 ? 2.322 11.367 -11.422 1 97.44 88 GLY B O 1
ATOM 1989 N N . LYS B 1 89 ? 2.264 13.406 -10.594 1 97.56 89 LYS B N 1
ATOM 1990 C CA . LYS B 1 89 ? 3.336 13.094 -9.656 1 97.56 89 LYS B CA 1
ATOM 1991 C C . LYS B 1 89 ? 2.881 13.297 -8.211 1 97.56 89 LYS B C 1
ATOM 1993 O O . LYS B 1 89 ? 3.359 12.617 -7.301 1 97.56 89 LYS B O 1
ATOM 1998 N N . GLU B 1 90 ? 1.993 14.258 -8.086 1 97.69 90 GLU B N 1
ATOM 1999 C CA . GLU B 1 90 ? 1.509 14.625 -6.758 1 97.69 90 GLU B CA 1
ATOM 2000 C C . GLU B 1 90 ? -0.005 14.812 -6.754 1 97.69 90 GLU B C 1
ATOM 2002 O O . GLU B 1 90 ? -0.614 14.992 -7.812 1 97.69 90 GLU B O 1
ATOM 2007 N N . TYR B 1 91 ? -0.521 14.812 -5.52 1 97.75 91 TYR B N 1
ATOM 2008 C CA . TYR B 1 91 ? -1.959 15.016 -5.395 1 97.75 91 TYR B CA 1
ATOM 2009 C C . TYR B 1 91 ? -2.326 15.461 -3.982 1 97.75 91 TYR B C 1
ATOM 2011 O O . TYR B 1 91 ? -1.521 15.328 -3.057 1 97.75 91 TYR B O 1
ATOM 2019 N N . THR B 1 92 ? -3.426 16.016 -3.814 1 97 92 THR B N 1
ATOM 2020 C CA . THR B 1 92 ? -4.199 16.141 -2.584 1 97 92 THR B CA 1
ATOM 2021 C C . THR B 1 92 ? -5.676 15.859 -2.844 1 97 92 THR B C 1
ATOM 2023 O O . THR B 1 92 ? -6.215 16.25 -3.881 1 97 92 THR B O 1
ATOM 2026 N N . ASP B 1 93 ? -6.289 15.133 -1.894 1 95.12 93 ASP B N 1
ATOM 2027 C CA . ASP B 1 93 ? -7.617 14.609 -2.209 1 95.12 93 ASP B CA 1
ATOM 2028 C C . ASP B 1 93 ? -8.695 15.336 -1.409 1 95.12 93 ASP B C 1
ATOM 2030 O O . ASP B 1 93 ? -9.891 15.07 -1.584 1 95.12 93 ASP B O 1
ATOM 2034 N N . LYS B 1 94 ? -8.383 16.188 -0.551 1 93.81 94 LYS B N 1
ATOM 2035 C CA . LYS B 1 94 ? -9.32 16.969 0.255 1 93.81 94 LYS B CA 1
ATOM 2036 C C . LYS B 1 94 ? -8.727 18.312 0.626 1 93.81 94 LYS B C 1
ATOM 2038 O O . LYS B 1 94 ? -7.543 18.578 0.396 1 93.81 94 LYS B O 1
ATOM 2043 N N . GLY B 1 95 ? -9.562 19.172 1.13 1 93 95 GLY B N 1
ATOM 2044 C CA . GLY B 1 95 ? -9.047 20.422 1.677 1 93 95 GLY B CA 1
ATOM 2045 C C . GLY B 1 95 ? -8.055 20.203 2.807 1 93 95 GLY B C 1
ATOM 2046 O O . GLY B 1 95 ? -8.242 19.312 3.641 1 93 95 GLY B O 1
ATOM 2047 N N . HIS B 1 96 ? -7.066 21.062 2.773 1 90.44 96 HIS B N 1
ATOM 2048 C CA . HIS B 1 96 ? -6.035 20.859 3.785 1 90.44 96 HIS B CA 1
ATOM 2049 C C . HIS B 1 96 ? -5.203 22.125 3.977 1 90.44 96 HIS B C 1
ATOM 2051 O O . HIS B 1 96 ? -5.258 23.047 3.15 1 90.44 96 HIS B O 1
ATOM 2057 N N . PHE B 1 97 ? -4.402 22.172 4.973 1 87.94 97 PHE B N 1
ATOM 2058 C CA . PHE B 1 97 ? -3.633 23.359 5.309 1 87.94 97 PHE B CA 1
ATOM 2059 C C . PHE B 1 97 ? -2.145 23.125 5.082 1 87.94 97 PHE B C 1
ATOM 2061 O O . PHE B 1 97 ? -1.316 23.969 5.441 1 87.94 97 PHE B O 1
ATOM 2068 N N . SER B 1 98 ? -1.871 21.969 4.438 1 89.06 98 SER B N 1
ATOM 2069 C CA . SER B 1 98 ? -0.479 21.562 4.262 1 89.06 98 SER B CA 1
ATOM 2070 C C . SER B 1 98 ? 0.197 22.375 3.16 1 89.06 98 SER B C 1
ATOM 2072 O O . SER B 1 98 ? -0.441 22.75 2.172 1 89.06 98 SER B O 1
ATOM 2074 N N . SER B 1 99 ? 1.496 22.625 3.361 1 91.81 99 SER B N 1
ATOM 2075 C CA . SER B 1 99 ? 2.299 23.281 2.332 1 91.81 99 SER B CA 1
ATOM 2076 C C . SER B 1 99 ? 2.848 22.266 1.332 1 91.81 99 SER B C 1
ATOM 2078 O O . SER B 1 99 ? 3.639 22.609 0.455 1 91.81 99 SER B O 1
ATOM 2080 N N . LYS B 1 100 ? 2.426 21.031 1.45 1 94 100 LYS B N 1
ATOM 2081 C CA . LYS B 1 100 ? 2.945 19.984 0.572 1 94 100 LYS B CA 1
ATOM 2082 C C . LYS B 1 100 ? 1.81 19.172 -0.05 1 94 100 LYS B C 1
ATOM 2084 O O . LYS B 1 100 ? 0.785 18.938 0.592 1 94 100 LYS B O 1
ATOM 2089 N N . CYS B 1 101 ? 2.078 18.766 -1.285 1 96.88 101 CYS B N 1
ATOM 2090 C CA . CYS B 1 101 ? 1.272 17.703 -1.89 1 96.88 101 CYS B CA 1
ATOM 2091 C C . CYS B 1 101 ? 1.812 16.328 -1.522 1 96.88 101 CYS B C 1
ATOM 2093 O O . CYS B 1 101 ? 2.943 16.203 -1.049 1 96.88 101 CYS B O 1
ATOM 2095 N N . ARG B 1 102 ? 0.991 15.344 -1.736 1 95.62 102 ARG B N 1
ATOM 2096 C CA . ARG B 1 102 ? 1.435 13.969 -1.556 1 95.62 102 ARG B CA 1
ATOM 2097 C C . ARG B 1 102 ? 1.954 13.383 -2.865 1 95.62 102 ARG B C 1
ATOM 2099 O O . ARG B 1 102 ? 1.396 13.641 -3.934 1 95.62 102 ARG B O 1
ATOM 2106 N N . ARG B 1 103 ? 2.979 12.703 -2.764 1 96.12 103 ARG B N 1
ATOM 2107 C CA . ARG B 1 103 ? 3.395 11.969 -3.951 1 96.12 103 ARG B CA 1
ATOM 2108 C C . ARG B 1 103 ? 2.387 10.883 -4.305 1 96.12 103 ARG B C 1
ATOM 2110 O O . ARG B 1 103 ? 1.765 10.297 -3.416 1 96.12 103 ARG B O 1
ATOM 2117 N N . CYS B 1 104 ? 2.301 10.57 -5.516 1 97.62 104 CYS B N 1
ATOM 2118 C CA . CYS B 1 104 ? 1.399 9.516 -5.977 1 97.62 104 CYS B CA 1
ATOM 2119 C C . CYS B 1 104 ? 1.858 8.156 -5.48 1 97.62 104 CYS B C 1
ATOM 2121 O O . CYS B 1 104 ? 3.059 7.898 -5.371 1 97.62 104 CYS B O 1
ATOM 2123 N N . ARG B 1 105 ? 0.876 7.32 -5.211 1 94.62 105 ARG B N 1
ATOM 2124 C CA . ARG B 1 105 ? 1.147 5.941 -4.809 1 94.62 105 ARG B CA 1
ATOM 2125 C C . ARG B 1 105 ? 1.771 5.152 -5.957 1 94.62 105 ARG B C 1
ATOM 2127 O O . ARG B 1 105 ? 1.354 5.285 -7.109 1 94.62 105 ARG B O 1
ATOM 2134 N N . LEU B 1 106 ? 2.729 4.371 -5.598 1 94.25 106 LEU B N 1
ATOM 2135 C CA . LEU B 1 106 ? 3.285 3.428 -6.559 1 94.25 106 LEU B CA 1
ATOM 2136 C C . LEU B 1 106 ? 2.627 2.059 -6.422 1 94.25 106 LEU B C 1
ATOM 2138 O O . LEU B 1 106 ? 2.371 1.597 -5.309 1 94.25 106 LEU B O 1
ATOM 2142 N N . CYS B 1 107 ? 2.326 1.45 -7.5 1 95.69 107 CYS B N 1
ATOM 2143 C CA . CYS B 1 107 ? 1.816 0.084 -7.496 1 95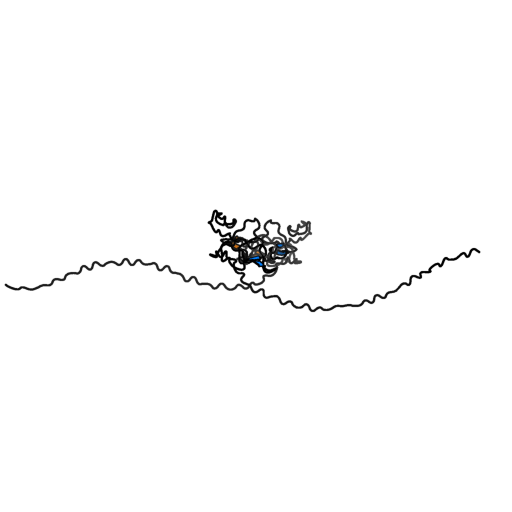.69 107 CYS B CA 1
ATOM 2144 C C . CYS B 1 107 ? 2.951 -0.922 -7.633 1 95.69 107 CYS B C 1
ATOM 2146 O O . CYS B 1 107 ? 3.52 -1.081 -8.719 1 95.69 107 CYS B O 1
ATOM 2148 N N . ASP B 1 108 ? 3.219 -1.59 -6.578 1 93.19 108 ASP B N 1
ATOM 2149 C CA . ASP B 1 108 ? 4.387 -2.459 -6.477 1 93.19 108 ASP B CA 1
ATOM 2150 C C . ASP B 1 108 ? 4.211 -3.717 -7.324 1 93.19 108 ASP B C 1
ATOM 2152 O O . ASP B 1 108 ? 3.508 -4.648 -6.926 1 93.19 108 ASP B O 1
ATOM 2156 N N . GLU B 1 109 ? 4.906 -3.793 -8.352 1 93.06 109 GLU B N 1
ATOM 2157 C CA . GLU B 1 109 ? 4.805 -4.938 -9.25 1 93.06 109 GLU B CA 1
ATOM 2158 C C . GLU B 1 109 ? 5.273 -6.219 -8.562 1 93.06 109 GLU B C 1
ATOM 2160 O O . GLU B 1 109 ? 4.797 -7.312 -8.883 1 93.06 109 GLU B O 1
ATOM 2165 N N . GLY B 1 110 ? 6.238 -6.059 -7.664 1 90.44 110 GLY B N 1
ATOM 2166 C CA . GLY B 1 110 ? 6.719 -7.203 -6.906 1 90.44 110 GLY B CA 1
ATOM 2167 C C . GLY B 1 110 ? 5.652 -7.832 -6.035 1 90.44 110 GLY B C 1
ATOM 2168 O O . GLY B 1 110 ? 5.797 -8.977 -5.59 1 90.44 110 GLY B O 1
ATOM 2169 N N . HIS B 1 111 ? 4.555 -7.137 -5.879 1 94.62 111 HIS B N 1
ATOM 2170 C CA . HIS B 1 111 ? 3.428 -7.629 -5.094 1 94.62 111 HIS B CA 1
ATOM 2171 C C . HIS B 1 111 ? 2.244 -7.98 -5.988 1 94.62 111 HIS B C 1
ATOM 2173 O O . HIS B 1 111 ? 1.117 -8.125 -5.508 1 94.62 111 HIS B O 1
ATOM 2179 N N . GLY B 1 112 ? 2.594 -8.055 -7.277 1 95.25 112 GLY B N 1
ATOM 2180 C CA . GLY B 1 112 ? 1.575 -8.461 -8.234 1 95.25 112 GLY B CA 1
ATOM 2181 C C . GLY B 1 112 ? 0.622 -7.336 -8.602 1 95.25 112 GLY B C 1
ATOM 2182 O O . GLY B 1 112 ? -0.468 -7.59 -9.117 1 95.25 112 GLY B O 1
ATOM 2183 N N . LEU B 1 113 ? 0.958 -6.086 -8.297 1 96.31 113 LEU B N 1
ATOM 2184 C CA . LEU B 1 113 ? 0.076 -4.949 -8.539 1 96.31 113 LEU B CA 1
ATOM 2185 C C . LEU B 1 113 ? 0.463 -4.223 -9.82 1 96.31 113 LEU B C 1
ATOM 2187 O O . LEU B 1 113 ? 1.615 -4.293 -10.258 1 96.31 113 LEU B O 1
ATOM 2191 N N . GLU B 1 114 ? -0.527 -3.639 -10.422 1 96.88 114 GLU B N 1
ATOM 2192 C CA . GLU B 1 114 ? -0.313 -2.719 -11.539 1 96.88 114 GLU B CA 1
ATOM 2193 C C . GLU B 1 114 ? -1.248 -1.515 -11.445 1 96.88 114 GLU B C 1
ATOM 2195 O O . GLU B 1 114 ? -2.203 -1.521 -10.664 1 96.88 114 GLU B O 1
ATOM 2200 N N . VAL B 1 115 ? -0.93 -0.449 -12.258 1 97.69 115 VAL B N 1
ATOM 2201 C CA . VAL B 1 115 ? -1.729 0.771 -12.227 1 97.69 115 VAL B CA 1
ATOM 2202 C C . VAL B 1 115 ? -3.082 0.523 -12.891 1 97.69 115 VAL B C 1
ATOM 2204 O O . VAL B 1 115 ? -3.145 0.05 -14.023 1 97.69 115 VAL B O 1
ATOM 2207 N N . GLU B 1 116 ? -4.098 0.75 -12.164 1 97.12 116 GLU B N 1
ATOM 2208 C CA . GLU B 1 116 ? -5.453 0.703 -12.695 1 97.12 116 GLU B CA 1
ATOM 2209 C C . GLU B 1 116 ? -5.898 2.076 -13.188 1 97.12 116 GLU B C 1
ATOM 2211 O O . GLU B 1 116 ? -6.445 2.201 -14.289 1 97.12 116 GLU B O 1
ATOM 2216 N N . ILE B 1 117 ? -5.777 3.086 -12.328 1 97.56 117 ILE B N 1
ATOM 2217 C CA . ILE B 1 117 ? -6.117 4.469 -12.648 1 97.56 117 ILE B CA 1
ATOM 2218 C C . ILE B 1 117 ? -4.941 5.383 -12.289 1 97.56 117 ILE B C 1
ATOM 2220 O O . ILE B 1 117 ? -4.426 5.332 -11.172 1 97.56 117 ILE B O 1
ATOM 2224 N N . ASN B 1 118 ? -4.562 6.168 -13.188 1 98.38 118 ASN B N 1
ATOM 2225 C CA . ASN B 1 118 ? -3.43 7.066 -12.984 1 98.38 118 ASN B CA 1
ATOM 2226 C C . ASN B 1 118 ? -3.756 8.156 -11.969 1 98.38 118 ASN B C 1
ATOM 2228 O O . ASN B 1 118 ? -4.918 8.531 -11.805 1 98.38 118 ASN B O 1
ATOM 2232 N N . CYS B 1 119 ? -2.721 8.609 -11.383 1 97.81 119 CYS B N 1
ATOM 2233 C CA . CYS B 1 119 ? -2.777 9.727 -10.445 1 97.81 119 CYS B CA 1
ATOM 2234 C C . CYS B 1 119 ? -3.143 11.0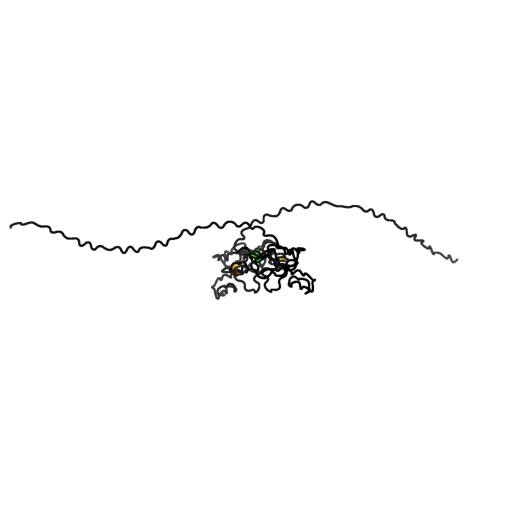23 -11.164 1 97.81 119 CYS B C 1
ATOM 2236 O O . CYS B 1 119 ? -2.697 11.258 -12.281 1 97.81 119 CYS B O 1
ATOM 2238 N N . THR B 1 120 ? -4.043 11.852 -10.562 1 98.38 120 THR B N 1
ATOM 2239 C CA . THR B 1 120 ? -4.293 13.234 -10.945 1 98.38 120 THR B CA 1
ATOM 2240 C C . THR B 1 120 ? -3.977 14.18 -9.789 1 98.38 120 THR B C 1
ATOM 2242 O O . THR B 1 120 ? -3.588 13.734 -8.703 1 98.38 120 THR B O 1
ATOM 2245 N N . ARG B 1 121 ? -4.16 15.461 -10.023 1 98.44 121 ARG B N 1
ATOM 2246 C CA . ARG B 1 121 ? -3.885 16.422 -8.961 1 98.44 121 ARG B CA 1
ATOM 2247 C C . ARG B 1 121 ? -4.824 16.203 -7.773 1 98.44 121 ARG B C 1
ATOM 2249 O O . ARG B 1 121 ? -4.52 16.625 -6.652 1 98.44 121 ARG B O 1
ATOM 2256 N N . THR B 1 122 ? -6.012 15.469 -8.078 1 98.19 122 THR B N 1
ATOM 2257 C CA . THR B 1 122 ? -7.012 15.406 -7.016 1 98.19 122 THR B CA 1
ATOM 2258 C C . THR B 1 122 ? -7.23 13.969 -6.566 1 98.19 122 THR B C 1
ATOM 2260 O O . THR B 1 122 ? -8.031 13.703 -5.664 1 98.19 122 THR B O 1
ATOM 2263 N N . GLN B 1 123 ? -6.59 13.039 -7.242 1 96.94 123 GLN B N 1
ATOM 2264 C CA . GLN B 1 123 ? -6.801 11.633 -6.91 1 96.94 123 GLN B CA 1
ATOM 2265 C C . GLN B 1 123 ? -5.488 10.859 -6.938 1 96.94 123 GLN B C 1
ATOM 2267 O O . GLN B 1 123 ? -4.66 11.062 -7.824 1 96.94 123 GLN B O 1
ATOM 2272 N N . ASN B 1 124 ? -5.367 10.023 -5.949 1 96.5 124 ASN B N 1
ATOM 2273 C CA . ASN B 1 124 ? -4.211 9.133 -5.895 1 96.5 124 ASN B CA 1
ATOM 2274 C C . ASN B 1 124 ? -4.277 8.055 -6.977 1 96.5 124 ASN B C 1
ATOM 2276 O O . ASN B 1 124 ? -5.332 7.836 -7.574 1 96.5 124 ASN B O 1
ATOM 2280 N N . THR B 1 125 ? -3.102 7.434 -7.18 1 97.06 125 THR B N 1
ATOM 2281 C CA . THR B 1 125 ? -3.051 6.27 -8.055 1 97.06 125 THR B CA 1
ATOM 2282 C C . THR B 1 125 ? -3.9 5.133 -7.496 1 97.06 125 THR B C 1
ATOM 2284 O O . THR B 1 125 ? -3.885 4.875 -6.289 1 97.06 125 THR B O 1
ATOM 2287 N N . LYS B 1 126 ? -4.691 4.5 -8.305 1 95.75 126 LYS B N 1
ATOM 2288 C CA . LYS B 1 126 ? -5.375 3.266 -7.926 1 95.75 126 LYS B CA 1
ATOM 2289 C C . LYS B 1 126 ? -4.668 2.045 -8.508 1 95.75 126 LYS B C 1
ATOM 2291 O O . LYS B 1 126 ? -4.328 2.025 -9.695 1 95.75 126 LYS B O 1
ATOM 2296 N N . CYS B 1 127 ? -4.484 1.075 -7.648 1 95.12 127 CYS B N 1
ATOM 2297 C CA . CYS B 1 127 ? -3.795 -0.139 -8.07 1 95.12 127 CYS B CA 1
ATOM 2298 C C . CYS B 1 127 ? -4.773 -1.3 -8.211 1 95.12 127 CYS B C 1
ATOM 2300 O O . CYS B 1 127 ? -5.82 -1.316 -7.566 1 95.12 127 CYS B O 1
ATOM 2302 N N . ARG B 1 128 ? -4.414 -2.273 -9.062 1 95.75 128 ARG B N 1
ATOM 2303 C CA . ARG B 1 128 ? -5.102 -3.555 -9.203 1 95.75 128 ARG B CA 1
ATOM 2304 C C . ARG B 1 128 ? -4.105 -4.695 -9.383 1 95.75 128 ARG B C 1
ATOM 2306 O O . ARG B 1 128 ? -2.916 -4.457 -9.594 1 95.75 128 ARG B O 1
ATOM 2313 N N . CYS B 1 129 ? -4.664 -5.883 -9.219 1 97.19 129 CYS B N 1
ATOM 2314 C CA . CYS B 1 129 ? -3.793 -7.016 -9.508 1 97.19 129 CYS B CA 1
ATOM 2315 C C . CYS B 1 129 ? -3.457 -7.082 -10.992 1 97.19 129 CYS B C 1
ATOM 2317 O O . CYS B 1 129 ? -4.305 -6.801 -11.836 1 97.19 129 CYS B O 1
ATOM 2319 N N . LYS B 1 130 ? -2.201 -7.422 -11.266 1 96.06 130 LYS B N 1
ATOM 2320 C CA . LYS B 1 130 ? -1.805 -7.688 -12.648 1 96.06 130 LYS B CA 1
ATOM 2321 C C . LYS B 1 130 ? -2.488 -8.945 -13.18 1 96.06 130 LYS B C 1
ATOM 2323 O O . LYS B 1 130 ? -2.975 -9.766 -12.406 1 96.06 130 LYS B O 1
ATOM 2328 N N . PRO B 1 131 ? -2.514 -9.055 -14.523 1 95.06 131 PRO B N 1
ATOM 2329 C CA . PRO B 1 131 ? -3.027 -10.305 -15.078 1 95.06 131 PRO B CA 1
ATOM 2330 C C . PRO B 1 131 ? -2.328 -11.539 -14.5 1 95.06 131 PRO B C 1
ATOM 2332 O O . PRO B 1 131 ? -1.119 -11.508 -14.258 1 95.06 131 PRO B O 1
ATOM 2335 N N . ASN B 1 132 ? -3.16 -12.594 -14.242 1 94.56 132 ASN B N 1
ATOM 2336 C CA . ASN B 1 132 ? -2.695 -13.883 -13.727 1 94.56 132 ASN B CA 1
ATOM 2337 C C . ASN B 1 132 ? -2.395 -13.812 -12.234 1 94.56 132 ASN B C 1
ATOM 2339 O O . ASN B 1 132 ? -1.712 -14.688 -11.695 1 94.56 132 ASN B O 1
ATOM 2343 N N . PHE B 1 133 ? -2.773 -12.711 -11.664 1 96.12 133 PHE B N 1
ATOM 2344 C CA . PHE B 1 133 ? -2.766 -12.578 -10.211 1 96.12 133 PHE B CA 1
ATOM 2345 C C . PHE B 1 133 ? -4.164 -12.273 -9.688 1 96.12 133 PHE B C 1
ATOM 2347 O O . PHE B 1 133 ? -5.02 -11.797 -10.43 1 96.12 133 PHE B O 1
ATOM 2354 N N . PHE B 1 134 ? -4.301 -12.602 -8.422 1 96.94 134 PHE B N 1
ATOM 2355 C CA . PHE B 1 134 ? -5.613 -12.344 -7.84 1 96.94 134 PHE B CA 1
ATOM 2356 C C . PHE B 1 134 ? -5.488 -11.961 -6.371 1 96.94 134 PHE B C 1
ATOM 2358 O O . PHE B 1 134 ? -4.461 -12.234 -5.738 1 96.94 134 PHE B O 1
ATOM 2365 N N . CYS B 1 135 ? -6.438 -11.258 -5.871 1 96.88 135 CYS B N 1
ATOM 2366 C CA . CYS B 1 135 ? -6.613 -10.961 -4.453 1 96.88 135 CYS B CA 1
ATOM 2367 C C . CYS B 1 135 ? -8.062 -11.164 -4.031 1 96.88 135 CYS B C 1
ATOM 2369 O O . CYS B 1 135 ? -8.977 -10.562 -4.605 1 96.88 135 CYS B O 1
ATOM 2371 N N . ASN B 1 136 ? -8.227 -12.023 -3.041 1 92.56 136 ASN B N 1
ATOM 2372 C CA . ASN B 1 136 ? -9.602 -12.344 -2.654 1 92.56 136 ASN B CA 1
ATOM 2373 C C . ASN B 1 136 ? -9.945 -11.758 -1.286 1 92.56 136 ASN B C 1
ATOM 2375 O O . ASN B 1 136 ? -10.945 -12.141 -0.68 1 92.56 136 ASN B O 1
ATOM 2379 N N . SER B 1 137 ? -9.125 -10.883 -0.773 1 87.25 137 SER B N 1
ATOM 2380 C CA . SER B 1 137 ? -9.367 -10.219 0.504 1 87.25 137 SER B CA 1
ATOM 2381 C C . SER B 1 137 ? -9.844 -8.781 0.301 1 87.25 137 SER B C 1
ATOM 2383 O O . SER B 1 137 ? -9.625 -8.195 -0.758 1 87.25 137 SER B O 1
ATOM 2385 N N . ALA B 1 138 ? -10.562 -8.328 1.298 1 79.88 138 ALA B N 1
ATOM 2386 C CA . ALA B 1 138 ? -11.016 -6.945 1.25 1 79.88 138 ALA B CA 1
ATOM 2387 C C . ALA B 1 138 ? -9.836 -5.98 1.247 1 79.88 138 ALA B C 1
ATOM 2389 O O . ALA B 1 138 ? -9.844 -4.98 0.528 1 79.88 138 ALA B O 1
ATOM 2390 N N . VAL B 1 139 ? -8.883 -6.328 2.102 1 80.69 139 VAL B N 1
ATOM 2391 C CA . VAL B 1 139 ? -7.648 -5.555 2.15 1 80.69 139 VAL B CA 1
ATOM 2392 C C . VAL B 1 139 ? -6.527 -6.328 1.463 1 80.69 139 VAL B C 1
ATOM 2394 O O . VAL B 1 139 ? -6.07 -7.355 1.972 1 80.69 139 VAL B O 1
ATOM 2397 N N . CYS B 1 140 ? -6.18 -5.832 0.299 1 87.88 140 CYS B N 1
ATOM 2398 C CA . CYS B 1 140 ? -5.207 -6.531 -0.532 1 87.88 140 CYS B CA 1
ATOM 2399 C C . CYS B 1 140 ? -3.799 -6.008 -0.279 1 87.88 140 CYS B C 1
ATOM 2401 O O . CYS B 1 140 ? -3.396 -4.992 -0.852 1 87.88 140 CYS B O 1
ATOM 2403 N N . GLU B 1 141 ? -3.078 -6.734 0.499 1 84.06 141 GLU B N 1
ATOM 2404 C CA . GLU B 1 141 ? -1.688 -6.371 0.764 1 84.06 141 GLU B CA 1
ATOM 2405 C C . GLU B 1 141 ? -0.787 -6.746 -0.41 1 84.06 141 GLU B C 1
ATOM 2407 O O . GLU B 1 141 ? 0.217 -6.078 -0.667 1 84.06 141 GLU B O 1
ATOM 2412 N N . HIS B 1 142 ? -1.09 -7.824 -1.055 1 92.94 142 HIS B N 1
ATOM 2413 C CA . HIS B 1 142 ? -0.44 -8.328 -2.26 1 92.94 142 HIS B CA 1
ATOM 2414 C C . HIS B 1 142 ? -1.393 -9.195 -3.076 1 92.94 142 HIS B C 1
ATOM 2416 O O . HIS B 1 142 ? -2.449 -9.602 -2.584 1 92.94 142 HIS B O 1
ATOM 2422 N N . CYS B 1 143 ? -0.982 -9.359 -4.273 1 95.81 143 CYS B N 1
ATOM 2423 C CA . CYS B 1 143 ? -1.729 -10.258 -5.148 1 95.81 143 CYS B CA 1
ATOM 2424 C C . CYS B 1 143 ? -1.013 -11.602 -5.293 1 95.81 143 CYS B C 1
ATOM 2426 O O . CYS B 1 143 ? 0.215 -11.641 -5.395 1 95.81 143 CYS B O 1
ATOM 2428 N N . ASP B 1 144 ? -1.826 -12.648 -5.273 1 93.56 144 ASP B N 1
ATOM 2429 C CA . ASP B 1 144 ? -1.266 -13.984 -5.41 1 93.56 144 ASP B CA 1
ATOM 2430 C C . ASP B 1 144 ? -1.311 -14.453 -6.863 1 93.56 144 ASP B C 1
ATOM 2432 O O . ASP B 1 144 ? -2.254 -14.141 -7.594 1 93.56 144 ASP B O 1
ATOM 2436 N N . PRO B 1 145 ? -0.249 -15.219 -7.234 1 92.94 145 PRO B N 1
ATOM 2437 C CA . PRO B 1 145 ? -0.334 -15.797 -8.578 1 92.94 145 PRO B CA 1
ATOM 2438 C C . PRO B 1 145 ? -1.455 -16.828 -8.711 1 92.94 145 PRO B C 1
ATOM 2440 O O . PRO B 1 145 ? -1.722 -17.578 -7.77 1 92.94 145 PRO B O 1
ATOM 2443 N N . CYS B 1 146 ? -2.051 -16.844 -9.867 1 94.38 146 CYS B N 1
ATOM 2444 C CA . CYS B 1 146 ? -3.09 -17.828 -10.148 1 94.38 146 CYS B CA 1
ATOM 2445 C C . CYS B 1 146 ? -2.51 -19.25 -10.195 1 94.38 146 CYS B C 1
ATOM 2447 O O . CYS B 1 146 ? -1.393 -19.438 -10.68 1 94.38 146 CYS B O 1
ATOM 2449 N N . THR B 1 147 ? -3.365 -20.125 -9.688 1 90.06 147 THR B N 1
ATOM 2450 C CA . THR B 1 147 ? -2.939 -21.516 -9.68 1 90.06 147 THR B CA 1
ATOM 2451 C C . THR B 1 147 ? -2.936 -22.094 -11.102 1 90.06 147 THR B C 1
ATOM 2453 O O . THR B 1 147 ? -3.859 -21.828 -11.875 1 90.06 147 THR B O 1
ATOM 2456 N N . LYS B 1 148 ? -1.902 -22.844 -11.398 1 87 148 LYS B N 1
ATOM 2457 C CA . LYS B 1 148 ? -1.868 -23.609 -12.641 1 87 148 LYS B CA 1
ATOM 2458 C C . LYS B 1 148 ? -2.486 -25 -12.453 1 87 148 LYS B C 1
ATOM 2460 O O . LYS B 1 148 ? -2.27 -25.641 -11.422 1 87 148 LYS B O 1
ATOM 2465 N N . CYS B 1 149 ? -3.166 -25.438 -13.469 1 88.12 149 CYS B N 1
ATOM 2466 C CA . CYS B 1 149 ? -3.9 -26.703 -13.336 1 88.12 149 CYS B CA 1
ATOM 2467 C C . CYS B 1 149 ? -3.295 -27.781 -14.219 1 88.12 149 CYS B C 1
ATOM 2469 O O . CYS B 1 149 ? -3.076 -27.562 -15.414 1 88.12 149 CYS B O 1
ATOM 2471 N N . LYS B 1 150 ? -3.113 -28.938 -13.641 1 82.31 150 LYS B N 1
ATOM 2472 C CA . LYS B 1 150 ? -2.541 -30.078 -14.336 1 82.31 150 LYS B CA 1
ATOM 2473 C C . LYS B 1 150 ? -3.578 -30.75 -15.234 1 82.31 150 LYS B C 1
ATOM 2475 O O . LYS B 1 150 ? -3.262 -31.172 -16.344 1 82.31 150 LYS B O 1
ATOM 2480 N N . HIS B 1 151 ? -4.809 -30.922 -14.852 1 87.25 151 HIS B N 1
ATOM 2481 C CA . HIS B 1 151 ? -5.812 -31.766 -15.508 1 87.25 151 HIS B CA 1
ATOM 2482 C C . HIS B 1 151 ? -6.895 -30.906 -16.156 1 87.25 151 HIS B C 1
ATOM 2484 O O . HIS B 1 151 ? -7.953 -31.422 -16.531 1 87.25 151 HIS B O 1
ATOM 2490 N N . GLY B 1 152 ? -6.695 -29.594 -16.219 1 91.31 152 GLY B N 1
ATOM 2491 C CA . GLY B 1 152 ? -7.672 -28.719 -16.859 1 91.31 152 GLY B CA 1
ATOM 2492 C C . GLY B 1 152 ? -8.281 -27.703 -15.898 1 91.31 152 GLY B C 1
ATOM 2493 O O . GLY B 1 152 ? -8.195 -27.859 -14.68 1 91.31 152 GLY B O 1
ATOM 2494 N N . ILE B 1 153 ? -8.914 -26.656 -16.5 1 94.75 153 ILE B N 1
ATOM 2495 C CA . ILE B 1 153 ? -9.453 -25.547 -15.742 1 94.75 153 ILE B CA 1
ATOM 2496 C C . ILE B 1 153 ? -10.977 -25.641 -15.688 1 94.75 153 ILE B C 1
ATOM 2498 O O . ILE B 1 153 ? -11.625 -25.859 -16.703 1 94.75 153 ILE B O 1
ATOM 2502 N N . ILE B 1 154 ? -11.578 -25.594 -14.484 1 96.81 154 ILE B N 1
ATOM 2503 C CA . ILE B 1 154 ? -13.023 -25.5 -14.305 1 96.81 154 ILE B CA 1
ATOM 2504 C C . ILE B 1 154 ? -13.461 -24.047 -14.422 1 96.81 154 ILE B C 1
ATOM 2506 O O . ILE B 1 154 ? -14.383 -23.719 -15.172 1 96.81 154 ILE B O 1
ATOM 2510 N N . GLU B 1 155 ? -12.789 -23.156 -13.617 1 97.19 155 GLU B N 1
ATOM 2511 C CA . GLU B 1 155 ? -13.039 -21.719 -13.625 1 97.19 155 GLU B CA 1
ATOM 2512 C C . GLU B 1 155 ? -11.742 -20.922 -13.773 1 97.19 155 GLU B C 1
ATOM 2514 O O . GLU B 1 155 ? -10.781 -21.156 -13.039 1 97.19 155 GLU B O 1
ATOM 2519 N N . GLU B 1 156 ? -11.789 -19.953 -14.695 1 96.88 156 GLU B N 1
ATOM 2520 C CA . GLU B 1 156 ? -10.602 -19.141 -14.953 1 96.88 156 GLU B CA 1
ATOM 2521 C C . GLU B 1 156 ? -10.312 -18.203 -13.797 1 96.88 156 GLU B C 1
ATOM 2523 O O . GLU B 1 156 ? -11.23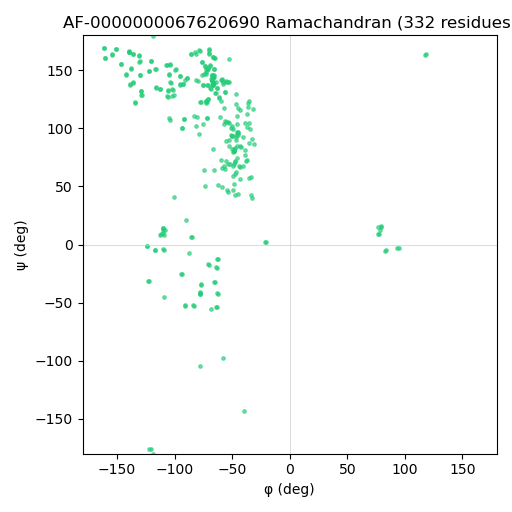4 -17.781 -13.086 1 96.88 156 GLU B O 1
ATOM 2528 N N . CYS B 1 157 ? -9.078 -17.922 -13.695 1 96.94 157 CYS B N 1
ATOM 2529 C CA . CYS B 1 157 ? -8.633 -16.922 -12.734 1 96.94 157 CYS B CA 1
ATOM 2530 C C . CYS B 1 157 ? -9.156 -15.539 -13.102 1 96.94 157 CYS B C 1
ATOM 2532 O O . CYS B 1 157 ? -9.234 -15.195 -14.281 1 96.94 157 CYS B O 1
ATOM 2534 N N . THR B 1 158 ? -9.594 -14.758 -12.086 1 96.5 158 THR B N 1
ATOM 2535 C CA . THR B 1 158 ? -9.945 -13.344 -12.234 1 96.5 158 THR B CA 1
ATOM 2536 C C . THR B 1 158 ? -9.078 -12.477 -11.32 1 96.5 158 THR B C 1
ATOM 2538 O O . THR B 1 158 ? -8.211 -12.984 -10.609 1 96.5 158 THR B O 1
ATOM 2541 N N . LEU B 1 159 ? -9.32 -11.219 -11.281 1 95.94 159 LEU B N 1
ATOM 2542 C CA . LEU B 1 159 ? -8.562 -10.312 -10.422 1 95.94 159 LEU B CA 1
ATOM 2543 C C . LEU B 1 159 ? -8.906 -10.539 -8.953 1 95.94 159 LEU B C 1
ATOM 2545 O O . LEU B 1 159 ? -8.172 -10.102 -8.062 1 95.94 159 LEU B O 1
ATOM 2549 N N . THR B 1 160 ? -10.039 -11.234 -8.711 1 95.25 160 THR B N 1
ATOM 2550 C CA . THR B 1 160 ? -10.492 -11.352 -7.332 1 95.25 160 THR B CA 1
ATOM 2551 C C . THR B 1 160 ? -10.656 -12.82 -6.941 1 95.25 160 THR B C 1
ATOM 2553 O O . THR B 1 160 ? -11.07 -13.125 -5.82 1 95.25 160 THR B O 1
ATOM 2556 N N . SER B 1 161 ? -10.383 -13.75 -7.93 1 95.94 161 SER B N 1
ATOM 2557 C CA . SER B 1 161 ? -10.562 -15.164 -7.621 1 95.94 161 SER B CA 1
ATOM 2558 C C . SER B 1 161 ? -9.477 -16.016 -8.273 1 95.94 161 SER B C 1
ATOM 2560 O O . SER B 1 161 ? -9.062 -15.734 -9.406 1 95.94 161 SER B O 1
ATOM 2562 N N . ASN B 1 162 ? -9.156 -17.031 -7.551 1 95 162 ASN B N 1
ATOM 2563 C CA . ASN B 1 162 ? -8.156 -17.953 -8.078 1 95 162 ASN B CA 1
ATOM 2564 C C . ASN B 1 162 ? -8.75 -18.891 -9.125 1 95 162 ASN B C 1
ATOM 2566 O O . ASN B 1 162 ? -9.969 -19 -9.25 1 95 162 ASN B O 1
ATOM 2570 N N . THR B 1 163 ? -7.789 -19.578 -9.852 1 95.56 163 THR B N 1
ATOM 2571 C CA . THR B 1 163 ? -8.18 -20.625 -10.781 1 95.56 163 THR B CA 1
ATOM 2572 C C . THR B 1 163 ? -8.773 -21.828 -10.039 1 95.56 163 THR B C 1
ATOM 2574 O O . THR B 1 163 ? -8.266 -22.219 -8.984 1 95.56 163 THR B O 1
ATOM 2577 N N . LYS B 1 164 ? -9.82 -22.328 -10.57 1 96.06 164 LYS B N 1
ATOM 2578 C CA . LYS B 1 164 ? -10.312 -23.609 -10.086 1 96.06 164 LYS B CA 1
ATOM 2579 C C . LYS B 1 164 ? -9.906 -24.734 -11.023 1 96.06 164 LYS B C 1
ATOM 2581 O O . LYS B 1 164 ? -10.195 -24.688 -12.227 1 96.06 164 LYS B O 1
ATOM 2586 N N . CYS B 1 165 ? -9.328 -25.719 -10.43 1 93.12 165 CYS B N 1
ATOM 2587 C CA . CYS B 1 165 ? -8.734 -26.781 -11.234 1 93.12 165 CYS B CA 1
ATOM 2588 C C . CYS B 1 165 ? -9.594 -28.031 -11.195 1 93.12 165 CYS B C 1
ATOM 2590 O O . CYS B 1 165 ? -10.234 -28.328 -10.18 1 93.12 165 CYS B O 1
ATOM 2592 N N . LYS B 1 166 ? -9.578 -28.734 -12.344 1 93.06 166 LYS B N 1
ATOM 2593 C CA . LYS B 1 166 ? -10.172 -30.078 -12.383 1 93.06 166 LYS B CA 1
ATOM 2594 C C . LYS B 1 166 ? -9.352 -31.062 -11.57 1 93.06 166 LYS B C 1
ATOM 2596 O O . LYS B 1 166 ? -8.117 -31.016 -11.562 1 93.06 166 LYS B O 1
ATOM 2601 N N . GLU B 1 167 ? -10.117 -31.875 -10.758 1 84.31 167 GLU B N 1
ATOM 2602 C CA . GLU B 1 167 ? -9.43 -32.906 -10 1 84.31 167 GLU B CA 1
ATOM 2603 C C . GLU B 1 167 ? -9.156 -34.125 -10.867 1 84.31 167 GLU B C 1
ATOM 2605 O O . GLU B 1 167 ? -9.844 -34.375 -11.859 1 84.31 167 GLU B O 1
ATOM 2610 N N . GLU B 1 168 ? -8.062 -34.812 -10.789 1 71.62 168 GLU B N 1
ATOM 2611 C CA . GLU B 1 168 ? -7.891 -36.062 -11.492 1 71.62 168 GLU B CA 1
ATOM 2612 C C . GLU B 1 168 ? -9.07 -37 -11.242 1 71.62 168 GLU B C 1
ATOM 2614 O O . GLU B 1 168 ? -9.742 -36.906 -10.211 1 71.62 168 GLU B O 1
#

Nearest PDB structures (foldseek):
  3tje-assembly1_F  TM=8.986E-01  e=3.560E-14  Homo sapiens
  6pe9-assembly3_U  TM=8.266E-01  e=7.446E-08  Homo sapiens
  8yx9-assembly4_K  TM=8.686E-01  e=5.565E-07  Homo sapiens
  8yx1-assembly1_R  TM=8.008E-01  e=1.705E-07  Homo sapiens
  7kp7-assembly1_D  TM=6.796E-01  e=1.142E-04  Homo sapiens

pLDDT: mean 72.52, std 29.31, range [24.02, 98.62]

Solvent-accessible surface area (backbone atoms only — not comparable to full-atom values): 20271 Å² total; per-residue (Å²): 131,88,72,84,78,79,90,73,82,78,81,77,76,79,78,79,74,76,73,76,79,74,76,72,81,70,73,78,73,75,72,79,77,71,75,76,73,79,76,77,76,67,80,67,79,69,71,62,73,60,73,68,76,58,92,59,44,52,44,60,53,56,25,51,50,18,30,14,26,71,51,80,26,86,44,74,57,28,76,54,48,62,42,72,32,52,76,62,48,15,17,26,72,51,66,38,81,44,67,55,57,32,64,47,60,79,48,52,50,66,36,29,26,28,79,68,38,76,34,32,26,48,35,63,39,37,65,37,49,29,91,66,13,16,33,77,52,95,74,64,88,49,29,42,69,45,60,83,53,92,71,37,75,73,40,76,58,40,56,53,37,63,37,35,58,42,75,130,126,88,71,86,74,81,87,75,82,80,78,76,72,79,72,79,76,77,78,74,80,73,74,76,72,74,74,74,75,74,70,78,74,72,76,72,74,79,75,81,76,72,81,70,82,73,77,64,75,63,78,68,76,57,92,58,44,51,45,60,54,57,25,50,51,18,30,13,27,71,52,80,25,86,42,74,59,29,74,54,50,62,41,72,33,52,75,63,48,16,17,27,75,48,67,38,82,45,68,54,57,31,63,46,60,79,49,51,50,63,34,28,26,28,79,67,40,75,36,32,27,49,35,64,38,37,65,37,48,30,91,66,14,15,34,77,52,94,74,65,88,49,28,42,69,44,61,83,55,90,68,36,75,73,40,76,58,41,56,52,37,64,38,35,58,41,75,129

Radius of gyration: 38.47 Å; Cα contacts (8 Å, |Δi|>4): 629; chains: 2; bounding box: 48×73×211 Å

Secondary structure (DSSP, 8-state):
------------------------------------------------------SPPPPSSPBPTTEEEEE--SSTTPPPEEEEPPTTTEE--S-B--S-PEEPPP--GGGTEEEEE---SSSPPEEEEPTTEE--SSS-SS-EEPPP-SS-EEE---SSSPPEE---/------------------------------------------------------SPPPPSSPBPTTEEEEE--SSTTPPPEEEEPPTTTEE--S-B--S-PEEPPP--GGGTEEEEE---SSSPPEEEEPTTEE--SSS-SSPEEPPP-SS-EEE---SSSPPEE---

InterPro domains:
  IPR001368 TNFR/NGFR cysteine-rich region [PF00020] (85-127)
  IPR001368 TNFR/NGFR cysteine-rich region [PF00020] (129-165)
  IPR001368 TNFR/NGFR cysteine-rich region [PS50050] (84-127)
  IPR001368 TNFR/NGFR cysteine-rich region [PS50050] (128-165)
  IPR001368 TNFR/NGFR cysteine-rich region [SM00208] (85-127)
  IPR001368 TNFR/NGFR cysteine-rich region [SM00208] (129-165)
  IPR008063 Fas receptor [PR01680] (62-76)
  IPR008063 Fas receptor [PR01680] (78-88)
  IPR008063 Fas receptor [PR01680] (100-116)
  IPR008063 Fas receptor [PR01680] (118-145)
  IPR033999 Fas receptor, N-terminal [cd10579] (39-167)